Protein AF-0000000077170047 (afdb_homodimer)

pLDDT: mean 97.76, std 2.23, range [75.75, 98.94]

Solvent-accessible surface area (backbone atoms only — not comparable to full-atom values): 14964 Å² total; per-residue (Å²): 102,36,36,25,46,32,50,68,27,51,47,28,33,71,36,75,87,39,93,55,10,67,61,31,28,54,54,53,47,32,17,63,72,60,71,30,46,30,29,26,32,43,64,38,57,56,49,39,47,21,48,48,35,57,45,96,50,90,75,56,46,46,29,57,56,38,42,51,56,52,54,57,51,48,74,40,27,46,60,44,59,62,50,49,67,54,53,52,50,41,46,49,51,33,23,75,70,61,50,54,28,74,55,56,61,50,43,51,46,49,49,42,31,60,75,66,63,36,62,29,39,34,26,74,58,56,68,72,43,41,76,72,36,65,87,48,34,73,24,53,41,60,83,72,134,101,36,37,27,48,32,48,68,28,52,48,29,33,70,36,75,86,38,92,53,10,69,61,31,30,55,54,54,48,32,17,62,71,60,72,30,46,30,30,26,32,42,65,37,56,55,48,40,46,23,49,48,35,56,46,96,49,90,75,57,46,47,29,56,55,39,42,51,56,52,53,58,50,49,74,39,27,46,61,42,60,63,50,50,67,53,52,52,50,41,46,50,51,33,23,74,70,60,50,50,29,76,56,56,60,50,44,52,46,50,48,42,32,61,75,67,62,36,61,28,36,34,26,75,59,56,69,73,44,42,77,73,38,65,86,48,32,72,25,54,40,61,82,74,131

Structure (mmCIF, N/CA/C/O backbone):
data_AF-0000000077170047-model_v1
#
loop_
_entity.id
_entity.type
_entity.pdbx_description
1 polymer 'Gll1708 protein'
#
loop_
_atom_site.group_PDB
_atom_site.id
_atom_site.type_symbol
_atom_site.label_atom_id
_atom_site.label_alt_id
_atom_site.label_comp_id
_atom_site.label_asym_id
_atom_site.label_entity_id
_atom_site.label_seq_id
_atom_site.pdbx_PDB_ins_code
_atom_site.Cartn_x
_atom_site.Cartn_y
_atom_site.Cartn_z
_atom_site.occupancy
_atom_site.B_iso_or_equiv
_atom_site.auth_seq_id
_atom_site.auth_comp_id
_atom_site.auth_asym_id
_atom_site.auth_atom_id
_atom_site.pdbx_PDB_model_num
ATOM 1 N N . MET A 1 1 ? -3.904 15.898 21.25 1 97.12 1 MET A N 1
ATOM 2 C CA . MET A 1 1 ? -4.582 15.742 19.969 1 97.12 1 MET A CA 1
ATOM 3 C C . MET A 1 1 ? -3.785 14.844 19.031 1 97.12 1 MET A C 1
ATOM 5 O O . MET A 1 1 ? -2.566 14.984 18.922 1 97.12 1 MET A O 1
ATOM 9 N N . LYS A 1 2 ? -4.434 13.789 18.438 1 98.69 2 LYS A N 1
ATOM 10 C CA . LYS A 1 2 ? -3.789 12.898 17.484 1 98.69 2 LYS A CA 1
ATOM 11 C C . LYS A 1 2 ? -4.066 13.352 16.047 1 98.69 2 LYS A C 1
ATOM 13 O O . LYS A 1 2 ? -5.223 13.484 15.648 1 98.69 2 LYS A O 1
ATOM 18 N N . VAL A 1 3 ? -2.99 13.555 15.258 1 98.88 3 VAL A N 1
ATOM 19 C CA . VAL A 1 3 ? -3.119 14.023 13.883 1 98.88 3 VAL A CA 1
ATOM 20 C C . VAL A 1 3 ? -2.496 13.008 12.93 1 98.88 3 VAL A C 1
ATOM 22 O O . VAL A 1 3 ? -1.304 12.711 13.023 1 98.88 3 VAL A O 1
ATOM 25 N N . LEU A 1 4 ? -3.289 12.469 12.086 1 98.94 4 LEU A N 1
ATOM 26 C CA . LEU A 1 4 ? -2.777 11.602 11.031 1 98.94 4 LEU A CA 1
ATOM 27 C C . LEU A 1 4 ? -2.455 12.414 9.773 1 98.94 4 LEU A C 1
ATOM 29 O O . LEU A 1 4 ? -3.342 13.039 9.188 1 98.94 4 LEU A O 1
ATOM 33 N N . PHE A 1 5 ? -1.206 12.391 9.375 1 98.94 5 PHE A N 1
ATOM 34 C CA . PHE A 1 5 ? -0.74 13.148 8.219 1 98.94 5 PHE A CA 1
ATOM 35 C C . PHE A 1 5 ? -0.879 12.32 6.945 1 98.94 5 PHE A C 1
ATOM 37 O O . PHE A 1 5 ? -0.32 11.227 6.844 1 98.94 5 PHE A O 1
ATOM 44 N N . ASP A 1 6 ? -1.605 12.844 6.004 1 98.75 6 ASP A N 1
ATOM 45 C CA . ASP A 1 6 ? -1.667 12.273 4.66 1 98.75 6 ASP A CA 1
ATOM 46 C C . ASP A 1 6 ? -0.415 12.617 3.859 1 98.75 6 ASP A C 1
ATOM 48 O O . ASP A 1 6 ? 0.321 13.539 4.215 1 98.75 6 ASP A O 1
ATOM 52 N N . THR A 1 7 ? -0.172 11.867 2.812 1 98.56 7 THR A N 1
ATOM 53 C CA . THR A 1 7 ? 0.992 12.086 1.961 1 98.56 7 THR A CA 1
ATOM 54 C C . THR A 1 7 ? 0.981 13.5 1.385 1 98.56 7 THR A C 1
ATOM 56 O O . THR A 1 7 ? 2.033 14.125 1.242 1 98.56 7 THR A O 1
ATOM 59 N N . SER A 1 8 ? -0.224 14.016 1.102 1 98.56 8 SER A N 1
ATOM 60 C CA . SER A 1 8 ? -0.368 15.328 0.482 1 98.56 8 SER A CA 1
ATOM 61 C C . SER A 1 8 ? 0.076 16.438 1.429 1 98.56 8 SER A C 1
ATOM 63 O O . SER A 1 8 ? 0.299 17.578 1.002 1 98.56 8 SER A O 1
ATOM 65 N N . VAL A 1 9 ? 0.238 16.141 2.678 1 98.75 9 VAL A N 1
ATOM 66 C CA . VAL A 1 9 ? 0.72 17.125 3.652 1 98.75 9 VAL A CA 1
ATOM 67 C C . VAL A 1 9 ? 2.193 16.859 3.961 1 98.75 9 VAL A C 1
ATOM 69 O O . VAL A 1 9 ? 2.992 17.797 4.043 1 98.75 9 VAL A O 1
ATOM 72 N N . LEU A 1 10 ? 2.58 15.594 4.113 1 98.62 10 LEU A N 1
ATOM 73 C CA . LEU A 1 10 ? 3.93 15.234 4.535 1 98.62 10 LEU A CA 1
ATOM 74 C C . LEU A 1 10 ? 4.953 15.617 3.473 1 98.62 10 LEU A C 1
ATOM 76 O O . LEU A 1 10 ? 6.004 16.188 3.791 1 98.62 10 LEU A O 1
ATOM 80 N N . VAL A 1 11 ? 4.652 15.344 2.205 1 98.56 11 VAL A N 1
ATOM 81 C CA . VAL A 1 11 ? 5.605 15.586 1.126 1 98.56 11 VAL A CA 1
ATOM 82 C C . VAL A 1 11 ? 5.859 17.094 0.989 1 98.56 11 VAL A C 1
ATOM 84 O O . VAL A 1 11 ? 7.008 17.531 1.029 1 98.56 11 VAL A O 1
ATOM 87 N N . PRO A 1 12 ? 4.812 17.953 0.942 1 98.31 12 PRO A N 1
ATOM 88 C CA . PRO A 1 12 ? 5.062 19.391 0.91 1 98.31 12 PRO A CA 1
ATOM 89 C C . PRO A 1 12 ? 5.797 19.891 2.152 1 98.31 12 PRO A C 1
ATOM 91 O O . PRO A 1 12 ? 6.578 20.844 2.072 1 98.31 12 PRO A O 1
ATOM 94 N N . ALA A 1 13 ? 5.547 19.266 3.305 1 98.38 13 ALA A N 1
ATOM 95 C CA . ALA A 1 13 ? 6.254 19.672 4.52 1 98.38 13 ALA A CA 1
ATOM 96 C C . ALA A 1 13 ? 7.754 19.422 4.383 1 98.38 13 ALA A C 1
ATOM 98 O O . ALA A 1 13 ? 8.562 20.234 4.855 1 98.38 13 ALA A O 1
ATOM 99 N N . ILE A 1 14 ? 8.133 18.344 3.67 1 97.25 14 ILE A N 1
ATOM 100 C CA . ILE A 1 14 ? 9.523 17.922 3.518 1 97.25 14 ILE A CA 1
ATOM 101 C C . ILE A 1 14 ? 10.203 18.75 2.432 1 97.25 14 ILE A C 1
ATOM 103 O O . ILE A 1 14 ? 11.383 19.094 2.549 1 97.25 14 ILE A O 1
ATOM 107 N N . VAL A 1 15 ? 9.469 19.094 1.387 1 97.38 15 VAL A N 1
ATOM 108 C CA . VAL A 1 15 ? 10.008 19.766 0.204 1 97.38 15 VAL A CA 1
ATOM 109 C C . VAL A 1 15 ? 9.891 21.281 0.358 1 97.38 15 VAL A C 1
ATOM 111 O O . VAL A 1 15 ? 8.82 21.844 0.123 1 97.38 15 VAL A O 1
ATOM 114 N N . HIS A 1 16 ? 10.938 21.953 0.618 1 95.62 16 HIS A N 1
ATOM 115 C CA . HIS A 1 16 ? 10.969 23.359 0.951 1 95.62 16 HIS A CA 1
ATOM 116 C C . HIS A 1 16 ? 10.414 24.203 -0.192 1 95.62 16 HIS A C 1
ATOM 118 O O . HIS A 1 16 ? 9.781 25.234 0.043 1 95.62 16 HIS A O 1
ATOM 124 N N . SER A 1 17 ? 10.664 23.844 -1.449 1 95.56 17 SER A N 1
ATOM 125 C CA . SER A 1 17 ? 10.289 24.641 -2.611 1 95.56 17 SER A CA 1
ATOM 126 C C . SER A 1 17 ? 8.812 24.469 -2.945 1 95.56 17 SER A C 1
ATOM 128 O O . SER A 1 17 ? 8.289 25.141 -3.838 1 95.56 17 SER A O 1
ATOM 130 N N . HIS A 1 18 ? 8.172 23.562 -2.252 1 95.56 18 HIS A N 1
ATOM 131 C CA . HIS A 1 18 ? 6.758 23.328 -2.525 1 95.56 18 HIS A CA 1
ATOM 132 C C . HIS A 1 18 ? 5.918 24.531 -2.121 1 95.56 18 HIS A C 1
ATOM 134 O O . HIS A 1 18 ? 6.164 25.141 -1.078 1 95.56 18 HIS A O 1
ATOM 140 N N . GLU A 1 19 ? 4.887 24.844 -2.893 1 96.12 19 GLU A N 1
ATOM 141 C CA . GLU A 1 19 ? 4.055 26.031 -2.668 1 96.12 19 GLU A CA 1
ATOM 142 C C . GLU A 1 19 ? 3.373 25.969 -1.305 1 96.12 19 GLU A C 1
ATOM 144 O O . GLU A 1 19 ? 3.137 27 -0.679 1 96.12 19 GLU A O 1
ATOM 149 N N . ASN A 1 20 ? 3.061 24.781 -0.795 1 97.19 20 ASN A N 1
ATOM 150 C CA . ASN A 1 20 ? 2.373 24.609 0.481 1 97.19 20 ASN A CA 1
ATOM 151 C C . ASN A 1 20 ? 3.346 24.25 1.598 1 97.19 20 ASN A C 1
ATOM 153 O O . ASN A 1 20 ? 2.936 23.75 2.646 1 97.19 20 ASN A O 1
ATOM 157 N N . HIS A 1 21 ? 4.605 24.438 1.393 1 98 21 HIS A N 1
ATOM 158 C CA . HIS A 1 21 ? 5.613 24.016 2.357 1 98 21 HIS A CA 1
ATOM 159 C C . HIS A 1 21 ? 5.363 24.641 3.729 1 98 21 HIS A C 1
ATOM 161 O O . HIS A 1 21 ? 5.293 23.938 4.734 1 98 21 HIS A O 1
ATOM 167 N N . GLU A 1 22 ? 5.137 25.891 3.799 1 97.69 22 GLU A N 1
ATOM 168 C CA . GLU A 1 22 ? 5.082 26.609 5.066 1 97.69 22 GLU A CA 1
ATOM 169 C C . GLU A 1 22 ? 3.947 26.094 5.949 1 97.69 22 GLU A C 1
ATOM 171 O O . GLU A 1 22 ? 4.16 25.797 7.125 1 97.69 22 GLU A O 1
ATOM 176 N N . ILE A 1 23 ? 2.814 25.938 5.387 1 98.06 23 ILE A N 1
ATOM 177 C CA . ILE A 1 23 ? 1.661 25.547 6.191 1 98.06 23 ILE A CA 1
ATOM 178 C C . ILE A 1 23 ? 1.772 24.078 6.574 1 98.06 23 ILE A C 1
ATOM 180 O O . ILE A 1 23 ? 1.421 23.688 7.691 1 98.06 23 ILE A O 1
ATOM 184 N N . CYS A 1 24 ? 2.188 23.234 5.676 1 98.56 24 CYS A N 1
ATOM 185 C CA . CYS A 1 24 ? 2.357 21.812 5.973 1 98.56 24 CYS A CA 1
ATOM 186 C C . CYS A 1 24 ? 3.469 21.609 6.992 1 98.56 24 CYS A C 1
ATOM 188 O O . CYS A 1 24 ? 3.311 20.828 7.938 1 98.56 24 CYS A O 1
ATOM 190 N N . TRP A 1 25 ? 4.531 22.375 6.812 1 97.69 25 TRP A N 1
ATOM 191 C CA . TRP A 1 25 ? 5.648 22.266 7.742 1 97.69 25 TRP A CA 1
ATOM 192 C C . TRP A 1 25 ? 5.234 22.719 9.141 1 97.69 25 TRP A C 1
ATOM 194 O O . TRP A 1 25 ? 5.668 22.125 10.141 1 97.69 25 TRP A O 1
ATOM 204 N N . SER A 1 26 ? 4.477 23.719 9.258 1 98 26 SER A N 1
ATOM 205 C CA . SER A 1 26 ? 4.027 24.203 10.555 1 98 26 SER A CA 1
ATOM 206 C C . SER A 1 26 ? 3.322 23.094 11.344 1 98 26 SER A C 1
ATOM 208 O O . SER A 1 26 ? 3.463 23.016 12.562 1 98 26 SER A O 1
ATOM 210 N N . TRP A 1 27 ? 2.566 22.234 10.68 1 98.31 27 TRP A N 1
ATOM 211 C CA . TRP A 1 27 ? 1.869 21.125 11.336 1 98.31 27 TRP A CA 1
ATOM 212 C C . TRP A 1 27 ? 2.844 20.031 11.734 1 98.31 27 TRP A C 1
ATOM 214 O O . TRP A 1 27 ? 2.73 19.453 12.82 1 98.31 27 TRP A O 1
ATOM 224 N N . VAL A 1 28 ? 3.797 19.734 10.891 1 98.19 28 VAL A N 1
ATOM 225 C CA . VAL A 1 28 ? 4.805 18.734 11.211 1 98.19 28 VAL A CA 1
ATOM 226 C C . VAL A 1 28 ? 5.652 19.203 12.391 1 98.19 28 VAL A C 1
ATOM 228 O O . VAL A 1 28 ? 6.027 18.406 13.25 1 98.19 28 VAL A O 1
ATOM 231 N N . GLU A 1 29 ? 5.895 20.516 12.43 1 97.69 29 GLU A N 1
ATOM 232 C CA . GLU A 1 29 ? 6.641 21.109 13.531 1 97.69 29 GLU A CA 1
ATOM 233 C C . GLU A 1 29 ? 5.887 20.938 14.852 1 97.69 29 GLU A C 1
ATOM 235 O O . GLU A 1 29 ? 6.5 20.766 15.906 1 97.69 29 GLU A O 1
ATOM 240 N N . ARG A 1 30 ? 4.594 21.016 14.797 1 98.12 30 ARG A N 1
ATOM 241 C CA . ARG A 1 30 ? 3.791 20.781 15.992 1 98.12 30 ARG A CA 1
ATOM 242 C C . ARG A 1 30 ? 3.967 19.359 16.516 1 98.12 30 ARG A C 1
ATOM 244 O O . ARG A 1 30 ? 3.955 19.125 17.719 1 98.12 30 ARG A O 1
ATOM 251 N N . ALA A 1 31 ? 4.086 18.422 15.602 1 98.38 31 ALA A N 1
ATOM 252 C CA . ALA A 1 31 ? 4.363 17.031 16 1 98.38 31 ALA A CA 1
ATOM 253 C C . ALA A 1 31 ? 5.766 16.906 16.594 1 98.38 31 ALA A C 1
ATOM 255 O O . ALA A 1 31 ? 5.957 16.266 17.625 1 98.38 31 ALA A O 1
ATOM 256 N N . ARG A 1 32 ? 6.672 17.562 15.945 1 98.06 32 ARG A N 1
ATOM 257 C CA . ARG A 1 32 ? 8.062 17.531 16.375 1 98.06 32 ARG A CA 1
ATOM 258 C C . ARG A 1 32 ? 8.219 18.094 17.781 1 98.06 32 ARG A C 1
ATOM 260 O O . ARG A 1 32 ? 8.969 17.562 18.594 1 98.06 32 ARG A O 1
ATOM 267 N N . SER A 1 33 ? 7.523 19.141 18.031 1 98.06 33 SER A N 1
ATOM 268 C CA . SER A 1 33 ? 7.648 19.844 19.297 1 98.06 33 SER A CA 1
ATOM 269 C C . SER A 1 33 ? 6.758 19.203 20.375 1 98.06 33 SER A C 1
ATOM 271 O O . SER A 1 33 ? 6.73 19.656 21.516 1 98.06 33 SER A O 1
ATOM 273 N N . GLY A 1 34 ? 5.988 18.219 20.031 1 97.62 34 GLY A N 1
ATOM 274 C CA . GLY A 1 34 ? 5.18 17.484 20.984 1 97.62 34 GLY A CA 1
ATOM 275 C C . GLY A 1 34 ? 3.842 18.141 21.266 1 97.62 34 GLY A C 1
ATOM 276 O O . GLY A 1 34 ? 3.109 17.734 22.156 1 97.62 34 GLY A O 1
ATOM 277 N N . GLN A 1 35 ? 3.484 19.156 20.5 1 98.31 35 GLN A N 1
ATOM 278 C CA . GLN A 1 35 ? 2.203 19.828 20.672 1 98.31 35 GLN A CA 1
ATOM 279 C C . GLN A 1 35 ? 1.047 18.938 20.234 1 98.31 35 GLN A C 1
ATOM 281 O O . GLN A 1 35 ? -0.064 19.047 20.75 1 98.31 35 GLN A O 1
ATOM 286 N N . VAL A 1 36 ? 1.295 18.125 19.234 1 98.44 36 VAL A N 1
ATOM 287 C CA . VAL A 1 36 ? 0.343 17.094 18.797 1 98.44 36 VAL A CA 1
ATOM 288 C C . VAL A 1 36 ? 1.048 15.75 18.688 1 98.44 36 VAL A C 1
ATOM 290 O O . VAL A 1 36 ? 2.279 15.688 18.625 1 98.44 36 VAL A O 1
ATOM 293 N N . GLN A 1 37 ? 0.287 14.719 18.75 1 98.75 37 GLN A N 1
ATOM 294 C CA . GLN A 1 37 ? 0.794 13.391 18.422 1 98.75 37 GLN A CA 1
ATOM 295 C C . GLN A 1 37 ? 0.637 13.109 16.922 1 98.75 37 GLN A C 1
ATOM 297 O O . GLN A 1 37 ? -0.481 12.93 16.438 1 98.75 37 GLN A O 1
ATOM 302 N N . GLY A 1 38 ? 1.72 13.078 16.219 1 98.81 38 GLY A N 1
ATOM 303 C CA . GLY A 1 38 ? 1.696 12.82 14.781 1 98.81 38 GLY A CA 1
ATOM 304 C C . GLY A 1 38 ? 1.658 11.344 14.445 1 98.81 38 GLY A C 1
ATOM 305 O O . GLY A 1 38 ? 2.398 10.547 15.023 1 98.81 38 GLY A O 1
ATOM 306 N N . LEU A 1 39 ? 0.793 10.992 13.531 1 98.88 39 LEU A N 1
ATOM 307 C CA . LEU A 1 39 ? 0.679 9.625 13.016 1 98.88 39 LEU A CA 1
ATOM 308 C C . LEU A 1 39 ? 0.713 9.617 11.492 1 98.88 39 LEU A C 1
ATOM 310 O O . LEU A 1 39 ? 0.392 10.625 10.852 1 98.88 39 LEU A O 1
ATOM 314 N N . MET A 1 40 ? 1.146 8.562 10.945 1 98.75 40 MET A N 1
ATOM 315 C CA . MET A 1 40 ? 0.971 8.305 9.516 1 98.75 40 MET A CA 1
ATOM 316 C C . MET A 1 40 ? 0.698 6.828 9.258 1 98.75 40 MET A C 1
ATOM 318 O O . MET A 1 40 ? 1.107 5.969 10.039 1 98.75 40 MET A O 1
ATOM 322 N N . ALA A 1 41 ? -0.026 6.551 8.219 1 98.44 41 ALA A N 1
ATOM 323 C CA . ALA A 1 41 ? -0.217 5.176 7.766 1 98.44 41 ALA A CA 1
ATOM 324 C C . ALA A 1 41 ? 1.083 4.594 7.219 1 98.44 41 ALA A C 1
ATOM 326 O O . ALA A 1 41 ? 1.915 5.32 6.672 1 98.44 41 ALA A O 1
ATOM 327 N N . VAL A 1 42 ? 1.271 3.311 7.34 1 97.25 42 VAL A N 1
ATOM 328 C CA . VAL A 1 42 ? 2.465 2.676 6.793 1 97.25 42 VAL A CA 1
ATOM 329 C C . VAL A 1 42 ? 2.523 2.895 5.285 1 97.25 42 VAL A C 1
ATOM 331 O O . VAL A 1 42 ? 3.605 3.037 4.711 1 97.25 42 VAL A O 1
ATOM 334 N N . ARG A 1 43 ? 1.389 2.938 4.68 1 96.94 43 ARG A N 1
ATOM 335 C CA . ARG A 1 43 ? 1.355 3.195 3.246 1 96.94 43 ARG A CA 1
ATOM 336 C C . ARG A 1 43 ? 1.889 4.59 2.928 1 96.94 43 ARG A C 1
ATOM 338 O O . ARG A 1 43 ? 2.535 4.793 1.897 1 96.94 43 ARG A O 1
ATOM 345 N N . THR A 1 44 ? 1.587 5.566 3.77 1 98.19 44 THR A N 1
ATOM 346 C CA . THR A 1 44 ? 2.062 6.934 3.602 1 98.19 44 THR A CA 1
ATOM 347 C C . THR A 1 44 ? 3.588 6.98 3.594 1 98.19 44 THR A C 1
ATOM 349 O O . THR A 1 44 ? 4.188 7.75 2.842 1 98.19 44 THR A O 1
ATOM 352 N N . LEU A 1 45 ? 4.191 6.133 4.387 1 97.88 45 LEU A N 1
ATOM 353 C CA . LEU A 1 45 ? 5.648 6.047 4.426 1 97.88 45 LEU A CA 1
ATOM 354 C C . LEU A 1 45 ? 6.203 5.652 3.059 1 97.88 45 LEU A C 1
ATOM 356 O O . LEU A 1 45 ? 7.055 6.352 2.506 1 97.88 45 LEU A O 1
ATOM 360 N N . ALA A 1 46 ? 5.68 4.605 2.467 1 98.25 46 ALA A N 1
ATOM 361 C CA . ALA A 1 46 ? 6.125 4.117 1.165 1 98.25 46 ALA A CA 1
ATOM 362 C C . ALA A 1 46 ? 5.77 5.102 0.057 1 98.25 46 ALA A C 1
ATOM 364 O O . ALA A 1 46 ? 6.574 5.348 -0.845 1 98.25 46 ALA A O 1
ATOM 365 N N . GLU A 1 47 ? 4.609 5.652 0.159 1 98.44 47 GLU A N 1
ATOM 366 C CA . GLU A 1 47 ? 4.164 6.629 -0.832 1 98.44 47 GLU A CA 1
ATOM 367 C C . GLU A 1 47 ? 5.035 7.879 -0.808 1 98.44 47 GLU A C 1
ATOM 369 O O . GLU A 1 47 ? 5.316 8.469 -1.854 1 98.44 47 GLU A O 1
ATOM 374 N N . SER A 1 48 ? 5.406 8.367 0.372 1 98.62 48 SER A N 1
ATOM 375 C CA . SER A 1 48 ? 6.289 9.523 0.48 1 98.62 48 SER A CA 1
ATOM 376 C C . SER A 1 48 ? 7.625 9.266 -0.214 1 98.62 48 SER A C 1
ATOM 378 O O . SER A 1 48 ? 8.133 10.133 -0.935 1 98.62 48 SER A O 1
ATOM 380 N N . TYR A 1 49 ? 8.172 8.039 -0.025 1 98.81 49 TYR A N 1
ATOM 381 C CA . TYR A 1 49 ? 9.406 7.676 -0.71 1 98.81 49 TYR A CA 1
ATOM 382 C C . TYR A 1 49 ? 9.234 7.75 -2.223 1 98.81 49 TYR A C 1
ATOM 384 O O . TYR A 1 49 ? 10.047 8.359 -2.918 1 98.81 49 TYR A O 1
ATOM 392 N N . ALA A 1 50 ? 8.156 7.121 -2.709 1 98.81 50 ALA A N 1
ATOM 393 C CA . ALA A 1 50 ? 7.91 7.066 -4.148 1 98.81 50 ALA A CA 1
ATOM 394 C C . ALA A 1 50 ? 7.742 8.469 -4.727 1 98.81 50 ALA A C 1
ATOM 396 O O . ALA A 1 50 ? 8.336 8.797 -5.758 1 98.81 50 ALA A O 1
ATOM 397 N N . VAL A 1 51 ? 7.023 9.305 -4.07 1 98.5 51 VAL A N 1
ATOM 398 C CA . VAL A 1 51 ? 6.711 10.641 -4.562 1 98.5 51 VAL A CA 1
ATOM 399 C C . VAL A 1 51 ? 7.957 11.523 -4.5 1 98.5 51 VAL A C 1
ATOM 401 O O . VAL A 1 51 ? 8.297 12.195 -5.473 1 98.5 51 VAL A O 1
ATOM 404 N N . LEU A 1 52 ? 8.68 11.508 -3.381 1 98.62 52 LEU A N 1
ATOM 405 C CA . LEU A 1 52 ? 9.852 12.359 -3.203 1 98.62 52 LEU A CA 1
ATOM 406 C C . LEU A 1 52 ? 10.906 12.062 -4.27 1 98.62 52 LEU A C 1
ATOM 408 O O . LEU A 1 52 ? 11.523 12.984 -4.809 1 98.62 52 LEU A O 1
ATOM 412 N N . THR A 1 53 ? 11.086 10.789 -4.629 1 98.69 53 THR A N 1
ATOM 413 C CA . THR A 1 53 ? 12.156 10.398 -5.539 1 98.69 53 THR A CA 1
ATOM 414 C C . THR A 1 53 ? 11.742 10.617 -6.992 1 98.69 53 THR A C 1
ATOM 416 O O . THR A 1 53 ? 12.555 10.453 -7.906 1 98.69 53 THR A O 1
ATOM 419 N N . ARG A 1 54 ? 10.5 11.008 -7.18 1 98.19 54 ARG A N 1
ATOM 420 C CA . ARG A 1 54 ? 10.047 11.203 -8.555 1 98.19 54 ARG A CA 1
ATOM 421 C C . ARG A 1 54 ? 9.711 12.664 -8.812 1 98.19 54 ARG A C 1
ATOM 423 O O . ARG A 1 54 ? 9.43 13.047 -9.953 1 98.19 54 ARG A O 1
ATOM 430 N N . LEU A 1 55 ? 9.68 13.508 -7.77 1 96.69 55 LEU A N 1
ATOM 431 C CA . LEU A 1 55 ? 9.383 14.922 -7.957 1 96.69 55 LEU A CA 1
ATOM 432 C C . LEU A 1 55 ? 10.312 15.539 -8.992 1 96.69 55 LEU A C 1
ATOM 434 O O . LEU A 1 55 ? 11.516 15.258 -9.008 1 96.69 55 LEU A O 1
ATOM 438 N N . PRO A 1 56 ? 9.789 16.344 -9.93 1 95.06 56 PRO A N 1
ATOM 439 C CA . PRO A 1 56 ? 10.602 16.953 -10.984 1 95.06 56 PRO A CA 1
ATOM 440 C C . PRO A 1 56 ? 11.391 18.172 -10.484 1 95.06 56 PRO A C 1
ATOM 442 O O . PRO A 1 56 ? 11.242 19.266 -11.008 1 95.06 56 PRO A O 1
ATOM 445 N N . LEU A 1 57 ? 12.164 17.938 -9.453 1 93.12 57 LEU A N 1
ATOM 446 C CA . LEU A 1 57 ? 13.016 18.969 -8.875 1 93.12 57 LEU A CA 1
ATOM 447 C C . LEU A 1 57 ? 14.414 18.906 -9.484 1 93.12 57 LEU A C 1
ATOM 449 O O . LEU A 1 57 ? 14.812 17.891 -10.039 1 93.12 57 LEU A O 1
ATOM 453 N N . ARG A 1 58 ? 15.109 20.125 -9.352 1 92.38 58 ARG A N 1
ATOM 454 C CA . ARG A 1 58 ? 16.5 20.25 -9.773 1 92.38 58 ARG A CA 1
ATOM 455 C C . ARG A 1 58 ? 17.359 20.875 -8.68 1 92.38 58 ARG A C 1
ATOM 457 O O . ARG A 1 58 ? 17.234 22.062 -8.383 1 92.38 58 ARG A O 1
ATOM 464 N N . PRO A 1 59 ? 18.172 20.156 -8.133 1 94.5 59 PRO A N 1
ATOM 465 C CA . PRO A 1 59 ? 18.438 18.734 -8.398 1 94.5 59 PRO A CA 1
ATOM 466 C C . PRO A 1 59 ? 17.328 17.828 -7.859 1 94.5 59 PRO A C 1
ATOM 468 O O . PRO A 1 59 ? 16.609 18.203 -6.93 1 94.5 59 PRO A O 1
ATOM 471 N N . ARG A 1 60 ? 17.312 16.688 -8.359 1 95.94 60 ARG A N 1
ATOM 472 C CA . ARG A 1 60 ? 16.344 15.688 -7.902 1 95.94 60 ARG A CA 1
ATOM 473 C C . ARG A 1 60 ? 16.672 15.219 -6.484 1 95.94 60 ARG A C 1
ATOM 475 O O . ARG A 1 60 ? 17.828 15.266 -6.059 1 95.94 60 ARG A O 1
ATOM 482 N N . ILE A 1 61 ? 15.648 14.797 -5.836 1 98 61 ILE A N 1
ATOM 483 C CA . ILE A 1 61 ? 15.867 14.141 -4.551 1 98 61 ILE A CA 1
ATOM 484 C C . ILE A 1 61 ? 16.297 12.688 -4.777 1 98 61 ILE A C 1
ATOM 486 O O . ILE A 1 61 ? 15.492 11.867 -5.23 1 98 61 ILE A O 1
ATOM 490 N N . GLN A 1 62 ? 17.484 12.414 -4.457 1 98.31 62 GLN A N 1
ATOM 491 C CA . GLN A 1 62 ? 18.031 11.062 -4.633 1 98.31 62 GLN A CA 1
ATOM 492 C C . GLN A 1 62 ? 17.484 10.117 -3.568 1 98.31 62 GLN A C 1
ATOM 494 O O . GLN A 1 62 ? 17.078 10.555 -2.488 1 98.31 62 GLN A O 1
ATOM 499 N N . PRO A 1 63 ? 17.516 8.875 -3.82 1 98.62 63 PRO A N 1
ATOM 500 C CA . PRO A 1 63 ? 16.953 7.875 -2.904 1 98.62 63 PRO A CA 1
ATOM 501 C C . PRO A 1 63 ? 17.547 7.973 -1.498 1 98.62 63 PRO A C 1
ATOM 503 O O . PRO A 1 63 ? 16.797 7.926 -0.513 1 98.62 63 PRO A O 1
ATOM 506 N N . LEU A 1 64 ? 18.75 8.164 -1.352 1 98.69 64 LEU A N 1
ATOM 507 C CA . LEU A 1 64 ? 19.375 8.242 -0.037 1 98.69 64 LEU A CA 1
ATOM 508 C C . LEU A 1 64 ? 18.891 9.461 0.732 1 98.69 64 LEU A C 1
ATOM 510 O O . LEU A 1 64 ? 18.672 9.391 1.946 1 98.69 64 LEU A O 1
ATOM 514 N N . LEU A 1 65 ? 18.781 10.57 0.026 1 98.56 65 LEU A N 1
ATOM 515 C CA . LEU A 1 65 ? 18.25 11.766 0.677 1 98.56 65 LEU A CA 1
ATOM 516 C C . LEU A 1 65 ? 16.781 11.57 1.064 1 98.56 65 LEU A C 1
ATOM 518 O O . LEU A 1 65 ? 16.359 11.961 2.156 1 98.56 65 LEU A O 1
ATOM 522 N N . ALA A 1 66 ? 15.969 10.969 0.168 1 98.75 66 ALA A N 1
ATOM 523 C CA . ALA A 1 66 ? 14.57 10.68 0.481 1 98.75 66 ALA A CA 1
ATOM 524 C C . ALA A 1 66 ? 14.453 9.844 1.749 1 98.75 66 ALA A C 1
ATOM 526 O O . ALA A 1 66 ? 13.641 10.141 2.627 1 98.75 66 ALA A O 1
ATOM 527 N N . LYS A 1 67 ? 15.258 8.797 1.809 1 98.69 67 LYS A N 1
ATOM 528 C CA . LYS A 1 67 ? 15.289 7.953 3 1 98.69 67 LYS A CA 1
ATOM 529 C C . LYS A 1 67 ? 15.562 8.781 4.254 1 98.69 67 LYS A C 1
ATOM 531 O O . LYS A 1 67 ? 14.859 8.656 5.254 1 98.69 67 LYS A O 1
ATOM 536 N N . ARG A 1 68 ? 16.562 9.609 4.191 1 98.44 68 ARG A N 1
ATOM 537 C CA . ARG A 1 68 ? 16.938 10.422 5.344 1 98.44 68 ARG A CA 1
ATOM 538 C C . ARG A 1 68 ? 15.789 11.336 5.766 1 98.44 68 ARG A C 1
ATOM 540 O O . ARG A 1 68 ? 15.484 11.438 6.957 1 98.44 68 ARG A O 1
ATOM 547 N N . LEU A 1 69 ? 15.203 11.992 4.793 1 97.81 69 LEU A N 1
ATOM 548 C CA . LEU A 1 69 ? 14.125 12.93 5.074 1 97.81 69 LEU A CA 1
ATOM 549 C C . LEU A 1 69 ? 12.93 12.219 5.695 1 97.81 69 LEU A C 1
ATOM 551 O O . LEU A 1 69 ? 12.352 12.711 6.668 1 97.81 69 LEU A O 1
ATOM 555 N N . ILE A 1 70 ? 12.562 11.094 5.195 1 97.5 70 ILE A N 1
ATOM 556 C CA . ILE A 1 70 ? 11.422 10.32 5.68 1 97.5 70 ILE A CA 1
ATOM 557 C C . ILE A 1 70 ? 11.711 9.805 7.09 1 97.5 70 ILE A C 1
ATOM 559 O O . ILE A 1 70 ? 10.836 9.844 7.961 1 97.5 70 ILE A O 1
ATOM 563 N N . LEU A 1 71 ? 12.883 9.289 7.285 1 95 71 LEU A N 1
ATOM 564 C CA . LEU A 1 71 ? 13.25 8.758 8.594 1 95 71 LEU A CA 1
ATOM 565 C C . LEU A 1 71 ? 13.297 9.867 9.641 1 95 71 LEU A C 1
ATOM 567 O O . LEU A 1 71 ? 12.969 9.641 10.805 1 95 71 LEU A O 1
ATOM 571 N N . GLU A 1 72 ? 13.734 11.016 9.266 1 96.56 72 GLU A N 1
ATOM 572 C CA . GLU A 1 72 ? 13.711 12.156 10.172 1 96.56 72 GLU A CA 1
ATOM 573 C C . GLU A 1 72 ? 12.297 12.469 10.641 1 96.56 72 GLU A C 1
ATOM 575 O O . GLU A 1 72 ? 12.047 12.648 11.836 1 96.56 72 GLU A O 1
ATOM 580 N N . VAL A 1 73 ? 11.375 12.523 9.711 1 97.06 73 VAL A N 1
ATOM 581 C CA . VAL A 1 73 ? 9.984 12.797 10.047 1 97.06 73 VAL A CA 1
ATOM 582 C C . VAL A 1 73 ? 9.43 11.68 10.93 1 97.06 73 VAL A C 1
ATOM 584 O O . VAL A 1 73 ? 8.625 11.93 11.828 1 97.06 73 VAL A O 1
ATOM 587 N N . SER A 1 74 ? 9.859 10.461 10.672 1 96.88 74 SER A N 1
ATOM 588 C CA . SER A 1 74 ? 9.383 9.289 11.391 1 96.88 74 SER A CA 1
ATOM 589 C C . SER A 1 74 ? 9.812 9.32 12.852 1 96.88 74 SER A C 1
ATOM 591 O O . SER A 1 74 ? 9.312 8.547 13.672 1 96.88 74 SER A O 1
ATOM 593 N N . GLU A 1 75 ? 10.695 10.211 13.242 1 96.75 75 GLU A N 1
ATOM 594 C CA . GLU A 1 75 ? 11.117 10.367 14.633 1 96.75 75 GLU A CA 1
ATOM 595 C C . GLU A 1 75 ? 10.016 10.984 15.484 1 96.75 75 GLU A C 1
ATOM 597 O O . GLU A 1 75 ? 9.961 10.773 16.703 1 96.75 75 GLU A O 1
ATOM 602 N N . TYR A 1 76 ? 9.125 11.766 14.867 1 97.19 76 TYR A N 1
ATOM 603 C CA . TYR A 1 76 ? 8.094 12.453 15.641 1 97.19 76 TYR A CA 1
ATOM 604 C C . TYR A 1 76 ? 6.711 12.203 15.055 1 97.19 76 TYR A C 1
ATOM 606 O O . TYR A 1 76 ? 5.719 12.75 15.539 1 97.19 76 TYR A O 1
ATOM 614 N N . VAL A 1 77 ? 6.621 11.453 14.008 1 98.44 77 VAL A N 1
ATOM 615 C CA . VAL A 1 77 ? 5.375 10.969 13.422 1 98.44 77 VAL A CA 1
ATOM 616 C C . VAL A 1 77 ? 5.371 9.438 13.422 1 98.44 77 VAL A C 1
ATOM 618 O O . VAL A 1 77 ? 6.145 8.812 12.695 1 98.44 77 VAL A O 1
ATOM 621 N N . THR A 1 78 ? 4.543 8.891 14.211 1 98.25 78 THR A N 1
ATOM 622 C CA . THR A 1 78 ? 4.523 7.445 14.406 1 98.25 78 THR A CA 1
ATOM 623 C C . THR A 1 78 ? 3.783 6.754 13.266 1 98.25 78 THR A C 1
ATOM 625 O O . THR A 1 78 ? 2.699 7.188 12.867 1 98.25 78 THR A O 1
ATOM 628 N N . THR A 1 79 ? 4.328 5.695 12.711 1 98.06 79 THR A N 1
ATOM 629 C CA . THR A 1 79 ? 3.721 4.926 11.633 1 98.06 79 THR A CA 1
ATOM 630 C C . THR A 1 79 ? 2.793 3.852 12.195 1 98.06 79 THR A C 1
ATOM 632 O O . THR A 1 79 ? 3.178 3.098 13.086 1 98.06 79 THR A O 1
ATOM 635 N N . VAL A 1 80 ? 1.646 3.742 11.656 1 97.69 80 VAL A N 1
ATOM 636 C CA . VAL A 1 80 ? 0.621 2.814 12.125 1 97.69 80 VAL A CA 1
ATOM 637 C C . VAL A 1 80 ? 0.361 1.752 11.055 1 97.69 80 VAL A C 1
ATOM 639 O O . VAL A 1 80 ? -0.069 2.07 9.945 1 97.69 80 VAL A O 1
ATOM 642 N N . PRO A 1 81 ? 0.643 0.494 11.375 1 96.38 81 PRO A N 1
ATOM 643 C CA . PRO A 1 81 ? 0.325 -0.568 10.414 1 96.38 81 PRO A CA 1
ATOM 644 C C . PRO A 1 81 ? -1.153 -0.949 10.43 1 96.38 81 PRO A C 1
ATOM 646 O O . PRO A 1 81 ? -1.884 -0.578 11.352 1 96.38 81 PRO A O 1
ATOM 649 N N . LEU A 1 82 ? -1.625 -1.612 9.383 1 97.25 82 LEU A N 1
ATOM 650 C CA . LEU A 1 82 ? -2.965 -2.182 9.289 1 97.25 82 LEU A CA 1
ATOM 651 C C . LEU A 1 82 ? -2.902 -3.703 9.203 1 97.25 82 LEU A C 1
ATOM 653 O O . LEU A 1 82 ? -1.932 -4.262 8.688 1 97.25 82 LEU A O 1
ATOM 657 N N . THR A 1 83 ? -3.939 -4.348 9.672 1 96.31 83 THR A N 1
ATOM 658 C CA . THR A 1 83 ? -4.059 -5.801 9.602 1 96.31 83 THR A CA 1
ATOM 659 C C . THR A 1 83 ? -4.73 -6.223 8.297 1 96.31 83 THR A C 1
ATOM 661 O O . THR A 1 83 ? -5.266 -5.383 7.566 1 96.31 83 THR A O 1
ATOM 664 N N . ALA A 1 84 ? -4.652 -7.527 8.047 1 96.06 84 ALA A N 1
ATOM 665 C CA . ALA A 1 84 ? -5.395 -8.086 6.918 1 96.06 84 ALA A CA 1
ATOM 666 C C . ALA A 1 84 ? -6.891 -7.809 7.059 1 96.06 84 ALA A C 1
ATOM 668 O O . ALA A 1 84 ? -7.578 -7.566 6.062 1 96.06 84 ALA A O 1
ATOM 669 N N . GLY A 1 85 ? -7.379 -7.887 8.328 1 96.88 85 GLY A N 1
ATOM 670 C CA . GLY A 1 85 ? -8.781 -7.574 8.578 1 96.88 85 GLY A CA 1
ATOM 671 C C . GLY A 1 85 ? -9.141 -6.148 8.219 1 96.88 85 GLY A C 1
ATOM 672 O O . GLY A 1 85 ? -10.219 -5.895 7.68 1 96.88 85 GLY A O 1
ATOM 673 N N . ASP A 1 86 ? -8.273 -5.215 8.5 1 97.56 86 ASP A N 1
ATOM 674 C CA . ASP A 1 86 ? -8.5 -3.82 8.133 1 97.56 86 ASP A CA 1
ATOM 675 C C . ASP A 1 86 ? -8.609 -3.664 6.617 1 97.56 86 ASP A C 1
ATOM 677 O O . ASP A 1 86 ? -9.484 -2.947 6.125 1 97.56 86 ASP A O 1
ATOM 681 N N . TYR A 1 87 ? -7.727 -4.312 5.871 1 97.75 87 TYR A N 1
ATOM 682 C CA . TYR A 1 87 ? -7.762 -4.242 4.414 1 97.75 87 TYR A CA 1
ATOM 683 C C . TYR A 1 87 ? -9.062 -4.809 3.869 1 97.75 87 TYR A C 1
ATOM 685 O O . TYR A 1 87 ? -9.672 -4.23 2.967 1 97.75 87 TYR A O 1
ATOM 693 N N . ARG A 1 88 ? -9.5 -5.898 4.43 1 97.31 88 ARG A N 1
ATOM 694 C CA . ARG A 1 88 ? -10.766 -6.488 3.994 1 97.31 88 ARG A CA 1
ATOM 695 C C . ARG A 1 88 ? -11.93 -5.555 4.285 1 97.31 88 ARG A C 1
ATOM 697 O O . ARG A 1 88 ? -12.859 -5.445 3.477 1 97.31 88 ARG A O 1
ATOM 704 N N . SER A 1 89 ? -11.859 -4.93 5.41 1 97.94 89 SER A N 1
ATOM 705 C CA . SER A 1 89 ? -12.906 -3.967 5.758 1 97.94 89 SER A CA 1
ATOM 706 C C . SER A 1 89 ? -12.93 -2.799 4.777 1 97.94 89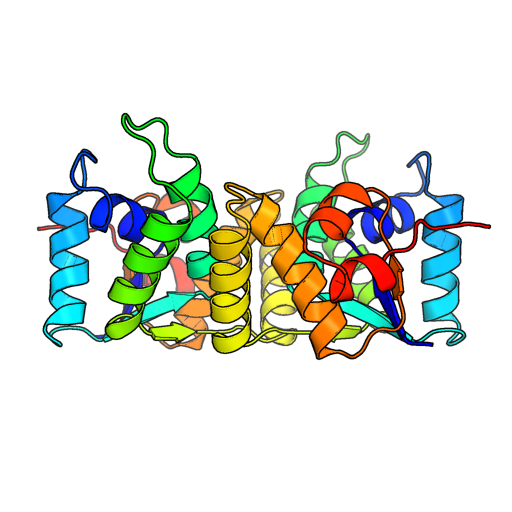 SER A C 1
ATOM 708 O O . SER A 1 89 ? -14 -2.297 4.434 1 97.94 89 SER A O 1
ATOM 710 N N . VAL A 1 90 ? -11.797 -2.383 4.344 1 98.56 90 VAL A N 1
ATOM 711 C CA . VAL A 1 90 ? -11.703 -1.266 3.408 1 98.56 90 VAL A CA 1
ATOM 712 C C . VAL A 1 90 ? -12.234 -1.69 2.041 1 98.56 90 VAL A C 1
ATOM 714 O O . VAL A 1 90 ? -12.961 -0.934 1.388 1 98.56 90 VAL A O 1
ATOM 717 N N . VAL A 1 91 ? -11.898 -2.891 1.604 1 98.62 91 VAL A N 1
ATOM 718 C CA . VAL A 1 91 ? -12.453 -3.418 0.361 1 98.62 91 VAL A CA 1
ATOM 719 C C . VAL A 1 91 ? -13.977 -3.432 0.441 1 98.62 91 VAL A C 1
ATOM 721 O O . VAL A 1 91 ? -14.656 -3.025 -0.504 1 98.62 91 VAL A O 1
ATOM 724 N N . ALA A 1 92 ? -14.484 -3.861 1.565 1 98.44 92 ALA A N 1
ATOM 725 C CA . ALA A 1 92 ? -15.93 -3.912 1.768 1 98.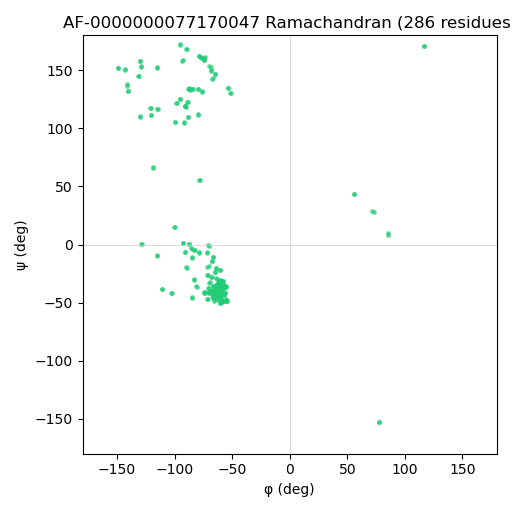44 92 ALA A CA 1
ATOM 726 C C . ALA A 1 92 ? -16.531 -2.516 1.71 1 98.44 92 ALA A C 1
ATOM 728 O O . ALA A 1 92 ? -17.578 -2.311 1.076 1 98.44 92 ALA A O 1
ATOM 729 N N . LEU A 1 93 ? -15.945 -1.576 2.33 1 98.56 93 LEU A N 1
ATOM 730 C CA . LEU A 1 93 ? -16.422 -0.198 2.328 1 98.56 93 LEU A CA 1
ATOM 731 C C . LEU A 1 93 ? -16.469 0.356 0.907 1 98.56 93 LEU A C 1
ATOM 733 O O . LEU A 1 93 ? -17.484 0.926 0.496 1 98.56 93 LEU A O 1
ATOM 737 N N . MET A 1 94 ? -15.367 0.175 0.166 1 98.75 94 MET A N 1
ATOM 738 C CA . MET A 1 94 ? -15.289 0.68 -1.202 1 98.75 94 MET A CA 1
ATOM 739 C C . MET A 1 94 ? -16.375 0.059 -2.076 1 98.75 94 MET A C 1
ATOM 741 O O . MET A 1 94 ? -17.016 0.755 -2.865 1 98.75 94 MET A O 1
ATOM 745 N N . ALA A 1 95 ? -16.547 -1.226 -1.927 1 98.75 95 ALA A N 1
ATOM 746 C CA . ALA A 1 95 ? -17.578 -1.944 -2.686 1 98.75 95 ALA A CA 1
ATOM 747 C C . ALA A 1 95 ? -18.969 -1.411 -2.371 1 98.75 95 ALA A C 1
ATOM 749 O O . ALA A 1 95 ? -19.766 -1.166 -3.279 1 98.75 95 ALA A O 1
ATOM 750 N N . GLU A 1 96 ? -19.234 -1.236 -1.09 1 98.31 96 GLU A N 1
ATOM 751 C CA . GLU A 1 96 ? -20.531 -0.754 -0.646 1 98.31 96 GLU A CA 1
ATOM 752 C C . GLU A 1 96 ? -20.828 0.643 -1.188 1 98.31 96 GLU A C 1
ATOM 754 O O . GLU A 1 96 ? -21.969 0.958 -1.537 1 98.31 96 GLU A O 1
ATOM 759 N N . LEU A 1 97 ? -19.828 1.46 -1.317 1 98.31 97 LEU A N 1
ATOM 760 C CA . LEU A 1 97 ? -19.984 2.832 -1.793 1 98.31 97 LEU A CA 1
ATOM 761 C C . LEU A 1 97 ? -19.969 2.883 -3.316 1 98.31 97 LEU A C 1
ATOM 763 O O . LEU A 1 97 ? -20.203 3.939 -3.908 1 98.31 97 LEU A O 1
ATOM 767 N N . GLY A 1 98 ? -19.594 1.757 -3.93 1 98.38 98 GLY A N 1
ATOM 768 C CA . GLY A 1 98 ? -19.516 1.71 -5.383 1 98.38 98 GLY A CA 1
ATOM 769 C C . GLY A 1 98 ? -18.359 2.494 -5.949 1 98.38 98 GLY A C 1
ATOM 770 O O . GLY A 1 98 ? -18.422 2.992 -7.074 1 98.38 98 GLY A O 1
ATOM 771 N N . LEU A 1 99 ? -17.281 2.619 -5.199 1 98.5 99 LEU A N 1
ATOM 772 C CA . LEU A 1 99 ? -16.141 3.42 -5.617 1 98.5 99 LEU A CA 1
ATOM 773 C C . LEU A 1 99 ? -15.047 2.535 -6.215 1 98.5 99 LEU A C 1
ATOM 775 O O . LEU A 1 99 ? -14.531 1.638 -5.543 1 98.5 99 LEU A O 1
ATOM 779 N N . PRO A 1 100 ? -14.641 2.74 -7.434 1 98.06 100 PRO A N 1
ATOM 780 C CA . PRO A 1 100 ? -13.594 1.949 -8.078 1 98.06 100 PRO A CA 1
ATOM 781 C C . PRO A 1 100 ? -12.219 2.602 -7.969 1 98.06 100 PRO A C 1
ATOM 783 O O . PRO A 1 100 ? -12.094 3.719 -7.461 1 98.06 100 PRO A O 1
ATOM 786 N N . GLY A 1 101 ? -11.195 1.896 -8.367 1 97.06 101 GLY A N 1
ATOM 787 C CA . GLY A 1 101 ? -9.883 2.432 -8.695 1 97.06 101 GLY A CA 1
ATOM 788 C C . GLY A 1 101 ? -9.055 2.768 -7.469 1 97.06 101 GLY A C 1
ATOM 789 O O . GLY A 1 101 ? -9.133 2.082 -6.445 1 97.06 101 GLY A O 1
ATOM 790 N N . GLY A 1 102 ? -8.203 3.705 -7.703 1 96.12 102 GLY A N 1
ATOM 791 C CA . GLY A 1 102 ? -7.156 4.051 -6.754 1 96.12 102 GLY A CA 1
ATOM 792 C C . GLY A 1 102 ? -7.68 4.734 -5.508 1 96.12 102 GLY A C 1
ATOM 793 O O . GLY A 1 102 ? -6.926 4.988 -4.566 1 96.12 102 GLY A O 1
ATOM 794 N N . GLY A 1 103 ? -9.055 4.965 -5.426 1 97.88 103 GLY A N 1
ATOM 795 C CA . GLY A 1 103 ? -9.656 5.5 -4.215 1 97.88 103 GLY A CA 1
ATOM 796 C C . GLY A 1 103 ? -9.445 4.613 -3.002 1 97.88 103 GLY A C 1
ATOM 797 O O . GLY A 1 103 ? -9.492 5.086 -1.865 1 97.88 103 GLY A O 1
ATOM 798 N N . ILE A 1 104 ? -9.188 3.344 -3.215 1 98.69 104 ILE A N 1
ATOM 799 C CA . ILE A 1 104 ? -9.008 2.396 -2.119 1 98.69 104 ILE A CA 1
ATOM 800 C C . ILE A 1 104 ? -7.785 2.785 -1.296 1 98.69 104 ILE A C 1
ATOM 802 O O . ILE A 1 104 ? -7.742 2.557 -0.084 1 98.69 104 ILE A O 1
ATOM 806 N N . TYR A 1 105 ? -6.766 3.416 -1.865 1 98.44 105 TYR A N 1
ATOM 807 C CA . TYR A 1 105 ? -5.562 3.801 -1.135 1 98.44 105 TYR A CA 1
ATOM 808 C C . TYR A 1 105 ? -5.855 4.938 -0.162 1 98.44 105 TYR A C 1
ATOM 810 O O . TYR A 1 105 ? -5.336 4.953 0.957 1 98.44 105 TYR A O 1
ATOM 818 N N . ASP A 1 106 ? -6.688 5.852 -0.536 1 98.62 106 ASP A N 1
ATOM 819 C CA . ASP A 1 106 ? -7.18 6.867 0.389 1 98.62 106 ASP A CA 1
ATOM 820 C C . ASP A 1 106 ? -7.992 6.234 1.517 1 98.62 106 ASP A C 1
ATOM 822 O O . ASP A 1 106 ? -7.879 6.641 2.674 1 98.62 106 ASP A O 1
ATOM 826 N N . ALA A 1 107 ? -8.797 5.254 1.155 1 98.88 107 ALA A N 1
ATOM 827 C CA . ALA A 1 107 ? -9.625 4.574 2.145 1 98.88 107 ALA A CA 1
ATOM 828 C C . ALA A 1 107 ? -8.773 3.854 3.182 1 98.88 107 ALA A C 1
ATOM 830 O O . ALA A 1 107 ? -9.141 3.77 4.355 1 98.88 107 ALA A O 1
ATOM 831 N N . LEU A 1 108 ? -7.629 3.342 2.74 1 98.75 108 LEU A N 1
ATOM 832 C CA . LEU A 1 108 ? -6.719 2.697 3.678 1 98.75 108 LEU A CA 1
ATOM 833 C C . LEU A 1 108 ? -6.137 3.711 4.656 1 98.75 108 LEU A C 1
ATOM 835 O O . LEU A 1 108 ? -5.965 3.412 5.84 1 98.75 108 LEU A O 1
ATOM 839 N N . ILE A 1 109 ? -5.82 4.887 4.176 1 98.88 109 ILE A N 1
ATOM 840 C CA . ILE A 1 109 ? -5.352 5.957 5.047 1 98.88 109 ILE A CA 1
ATOM 841 C C . ILE A 1 109 ? -6.461 6.359 6.02 1 98.88 109 ILE A C 1
ATOM 843 O O . ILE A 1 109 ? -6.215 6.523 7.215 1 98.88 109 ILE A O 1
ATOM 847 N N . ALA A 1 110 ? -7.641 6.445 5.508 1 98.88 110 ALA A N 1
ATOM 848 C CA . ALA A 1 110 ? -8.789 6.781 6.348 1 98.88 110 ALA A CA 1
ATOM 849 C C . ALA A 1 110 ? -9.016 5.723 7.422 1 98.88 110 ALA A C 1
ATOM 851 O O . ALA A 1 110 ? -9.297 6.051 8.578 1 98.88 110 ALA A O 1
ATOM 852 N N . GLN A 1 111 ? -8.898 4.461 7.027 1 98.69 111 GLN A N 1
ATOM 853 C CA . GLN A 1 111 ? -9.023 3.373 7.988 1 98.69 111 GLN A CA 1
ATOM 854 C C . GLN A 1 111 ? -7.984 3.492 9.094 1 98.69 111 GLN A C 1
ATOM 856 O O . GLN A 1 111 ? -8.266 3.188 10.258 1 98.69 111 GLN A O 1
ATOM 861 N N . THR A 1 112 ? -6.789 3.898 8.75 1 98.75 112 THR A N 1
ATOM 862 C CA . THR A 1 112 ? -5.73 4.098 9.727 1 98.75 112 THR A CA 1
ATOM 863 C C . THR A 1 112 ? -6.121 5.172 10.742 1 98.75 112 THR A C 1
ATOM 865 O O . THR A 1 112 ? -5.891 5.02 11.938 1 98.75 112 THR A O 1
ATOM 868 N N . ALA A 1 113 ? -6.715 6.25 10.234 1 98.81 113 ALA A N 1
ATOM 869 C CA . ALA A 1 113 ? -7.172 7.324 11.117 1 98.81 113 ALA A CA 1
ATOM 870 C C . ALA A 1 113 ? -8.219 6.812 12.102 1 98.81 113 ALA A C 1
ATOM 872 O O . ALA A 1 113 ? -8.164 7.125 13.297 1 98.81 113 ALA A O 1
ATOM 873 N N . LEU A 1 114 ? -9.148 6.008 11.617 1 98.44 114 LEU A N 1
ATOM 874 C CA . LEU A 1 114 ? -10.203 5.461 12.469 1 98.44 114 LEU A CA 1
ATOM 875 C C . LEU A 1 114 ? -9.625 4.5 13.5 1 98.44 114 LEU A C 1
ATOM 877 O O . LEU A 1 114 ? -9.914 4.613 14.695 1 98.44 114 LEU A O 1
ATOM 881 N N . GLN A 1 115 ? -8.766 3.635 13.078 1 97.44 115 GLN A N 1
ATOM 882 C CA . GLN A 1 115 ? -8.203 2.6 13.938 1 97.44 115 GLN A CA 1
ATOM 883 C C . GLN A 1 115 ? -7.316 3.207 15.023 1 97.44 115 GLN A C 1
ATOM 885 O O . GLN A 1 115 ? -7.262 2.697 16.141 1 97.44 115 GLN A O 1
ATOM 890 N N . SER A 1 116 ? -6.633 4.227 14.68 1 98.19 116 SER A N 1
ATOM 891 C CA . SER A 1 116 ? -5.719 4.867 15.625 1 98.19 116 SER A CA 1
ATOM 892 C C . SER A 1 116 ? -6.434 5.91 16.469 1 98.19 116 SER A C 1
ATOM 894 O O . SER A 1 116 ? -5.809 6.605 17.266 1 98.19 116 SER A O 1
ATOM 896 N N . GLN A 1 117 ? -7.734 6.066 16.234 1 98.38 117 GLN A N 1
ATOM 897 C CA . GLN A 1 117 ? -8.539 7.039 16.953 1 98.38 117 GLN A CA 1
ATOM 898 C C . GLN A 1 117 ? -7.953 8.445 16.828 1 98.38 117 GLN A C 1
ATOM 900 O O . GLN A 1 117 ? -7.785 9.148 17.828 1 98.38 117 GLN A O 1
ATOM 905 N N . SER A 1 118 ? -7.57 8.719 15.617 1 98.81 118 SER A N 1
ATOM 906 C CA . SER A 1 118 ? -7.078 10.062 15.336 1 98.81 118 SER A CA 1
ATOM 907 C C . SER A 1 118 ? -8.188 11.102 15.508 1 98.81 118 SER A C 1
ATOM 909 O O . SER A 1 118 ? -9.352 10.828 15.219 1 98.81 118 SER A O 1
ATOM 911 N N . ASP A 1 119 ? -7.754 12.266 15.945 1 98.88 119 ASP A N 1
ATOM 912 C CA . ASP A 1 119 ? -8.688 13.375 16.047 1 98.88 119 ASP A CA 1
ATOM 913 C C . ASP A 1 119 ? -8.852 14.078 14.695 1 98.88 119 ASP A C 1
ATOM 915 O O . ASP A 1 119 ? -9.914 14.625 14.398 1 98.88 119 ASP A O 1
ATOM 919 N N . VAL A 1 120 ? -7.785 14.031 13.93 1 98.75 120 VAL A N 1
ATOM 920 C CA . VAL A 1 120 ? -7.73 14.75 12.664 1 98.75 120 VAL A CA 1
ATOM 921 C C . VAL A 1 120 ? -7.016 13.906 11.609 1 98.75 120 VAL A C 1
ATOM 923 O O . VAL A 1 120 ? -6.004 13.266 11.906 1 98.75 120 VAL A O 1
ATOM 926 N N . LEU A 1 121 ? -7.598 13.812 10.461 1 98.94 121 LEU A N 1
ATOM 927 C CA . LEU A 1 121 ? -6.918 13.406 9.234 1 98.94 121 LEU A CA 1
ATOM 928 C C . LEU A 1 121 ? -6.559 14.625 8.383 1 98.94 121 LEU A C 1
ATOM 930 O O . LEU A 1 121 ? -7.434 15.227 7.762 1 98.94 121 LEU A O 1
ATOM 934 N N . LEU A 1 122 ? -5.293 14.984 8.375 1 98.94 122 LEU A N 1
ATOM 935 C CA . LEU A 1 122 ? -4.816 16.203 7.738 1 98.94 122 LEU A CA 1
ATOM 936 C C . LEU A 1 122 ? -4.414 15.953 6.289 1 98.94 122 LEU A C 1
ATOM 938 O O . LEU A 1 122 ? -3.545 15.117 6.02 1 98.94 122 LEU A O 1
ATOM 942 N N . THR A 1 123 ? -5.062 16.609 5.379 1 98.88 123 THR A N 1
ATOM 943 C CA . THR A 1 123 ? -4.852 16.359 3.955 1 98.88 123 THR A CA 1
ATOM 944 C C . THR A 1 123 ? -5.074 17.641 3.146 1 98.88 123 THR A C 1
ATOM 946 O O . THR A 1 123 ? -5.809 18.531 3.572 1 98.88 123 THR A O 1
ATOM 949 N N . LEU A 1 124 ? -4.414 17.781 1.989 1 98.75 124 LEU A N 1
ATOM 950 C CA . LEU A 1 124 ? -4.684 18.875 1.062 1 98.75 124 LEU A CA 1
ATOM 951 C C . LEU A 1 124 ? -5.746 18.469 0.043 1 98.75 124 LEU A C 1
ATOM 953 O O . LEU A 1 124 ? -6.176 19.297 -0.764 1 98.75 124 LEU A O 1
ATOM 957 N N . ASN A 1 125 ? -6.195 17.203 0.004 1 98.44 125 ASN A N 1
ATOM 958 C CA . ASN A 1 125 ? -7.211 16.688 -0.906 1 98.44 125 ASN A CA 1
ATOM 959 C C . ASN A 1 125 ? -8.43 16.156 -0.149 1 98.44 125 ASN A C 1
ATOM 961 O O . ASN A 1 125 ? -8.742 14.977 -0.221 1 98.44 125 ASN A O 1
ATOM 965 N N . PRO A 1 126 ? -9.156 17.047 0.513 1 98.69 126 PRO A N 1
ATOM 966 C CA . PRO A 1 126 ? -10.211 16.625 1.427 1 98.69 126 PRO A CA 1
ATOM 967 C C . PRO A 1 126 ? -11.297 15.789 0.731 1 98.69 126 PRO A C 1
ATOM 969 O O . PRO A 1 126 ? -11.852 14.867 1.328 1 98.69 126 PRO A O 1
ATOM 972 N N . ASN A 1 127 ? -11.578 16.016 -0.54 1 98.5 127 ASN A N 1
ATOM 973 C CA . ASN A 1 127 ? -12.672 15.336 -1.238 1 98.5 127 ASN A CA 1
ATOM 974 C C . ASN A 1 127 ? -12.398 13.844 -1.411 1 98.5 127 ASN A C 1
ATOM 976 O O . ASN A 1 127 ? -13.32 13.039 -1.443 1 98.5 127 ASN A O 1
ATOM 980 N N . ASP A 1 128 ? -11.117 13.477 -1.469 1 98.5 128 ASP A N 1
ATOM 981 C CA . ASP A 1 128 ? -10.742 12.07 -1.593 1 98.5 128 ASP A CA 1
ATOM 982 C C . ASP A 1 128 ? -11.18 11.281 -0.362 1 98.5 128 ASP A C 1
ATOM 984 O O . ASP A 1 128 ? -11.383 10.07 -0.439 1 98.5 128 ASP A O 1
ATOM 988 N N . PHE A 1 129 ? -11.406 11.992 0.72 1 98.81 129 PHE A N 1
ATOM 989 C CA . PHE A 1 129 ? -11.688 11.32 1.983 1 98.81 129 PHE A CA 1
ATOM 990 C C . PHE A 1 129 ? -13.133 11.539 2.406 1 98.81 129 PHE A C 1
ATOM 992 O O . PHE A 1 129 ? -13.773 10.633 2.936 1 98.81 129 PHE A O 1
ATOM 999 N N . THR A 1 130 ? -13.664 12.711 2.184 1 98.69 130 THR A N 1
ATOM 1000 C CA . THR A 1 130 ? -15.016 13.016 2.645 1 98.69 130 THR A CA 1
ATOM 1001 C C . THR A 1 130 ? -16.047 12.141 1.919 1 98.69 130 THR A C 1
ATOM 1003 O O . THR A 1 130 ? -17.094 11.828 2.469 1 98.69 130 THR A O 1
ATOM 1006 N N . ARG A 1 131 ? -15.75 11.656 0.78 1 98.31 131 ARG A N 1
ATOM 1007 C CA . ARG A 1 131 ? -16.641 10.805 0.007 1 98.31 131 ARG A CA 1
ATOM 1008 C C . ARG A 1 131 ? -16.766 9.422 0.64 1 98.31 131 ARG A C 1
ATOM 1010 O O . ARG A 1 131 ? -17.625 8.633 0.252 1 98.31 131 ARG A O 1
ATOM 1017 N N . LEU A 1 132 ? -15.977 9.109 1.689 1 98.62 132 LEU A N 1
ATOM 1018 C CA . LEU A 1 132 ? -15.914 7.766 2.26 1 98.62 132 LEU A CA 1
ATOM 1019 C C . LEU A 1 132 ? -16.906 7.621 3.414 1 98.62 132 LEU A C 1
ATOM 1021 O O . LEU A 1 132 ? -16.922 6.59 4.086 1 98.62 132 LEU A O 1
ATOM 1025 N N . GLY A 1 133 ? -17.672 8.656 3.711 1 97.81 133 GLY A N 1
ATOM 1026 C CA . GLY A 1 133 ? -18.703 8.57 4.73 1 97.81 133 GLY A CA 1
ATOM 1027 C C . GLY A 1 133 ? -18.469 9.492 5.91 1 97.81 133 GLY A C 1
ATOM 1028 O O . GLY A 1 133 ? -17.344 9.969 6.109 1 97.81 133 GLY A O 1
ATOM 1029 N N . GLU A 1 134 ? -19.406 9.617 6.77 1 98.06 134 GLU A N 1
ATOM 1030 C CA . GLU A 1 134 ? -19.422 10.633 7.82 1 98.06 134 GLU A CA 1
ATOM 1031 C C . GLU A 1 134 ? -18.359 10.359 8.875 1 98.06 134 GLU A C 1
ATOM 1033 O O . GLU A 1 134 ? -17.703 11.281 9.344 1 98.06 134 GLU A O 1
ATOM 1038 N N . PRO A 1 135 ? -18.156 9.078 9.281 1 98 135 PRO A N 1
ATOM 1039 C CA . PRO A 1 135 ? -17.125 8.836 10.289 1 98 135 PRO A CA 1
ATOM 1040 C C . PRO A 1 135 ? -15.75 9.328 9.859 1 98 135 PRO A C 1
ATOM 1042 O O . PRO A 1 135 ? -14.961 9.781 10.688 1 98 135 PRO A O 1
ATOM 1045 N N . ILE A 1 136 ? -15.477 9.289 8.523 1 98.62 136 ILE A N 1
ATOM 1046 C CA . ILE A 1 136 ? -14.203 9.758 7.988 1 98.62 136 ILE A CA 1
ATOM 1047 C C . ILE A 1 136 ? -14.258 11.266 7.758 1 98.62 136 ILE A C 1
ATOM 1049 O O . ILE A 1 136 ? -13.352 11.992 8.164 1 98.62 136 ILE A O 1
ATOM 1053 N N . ALA A 1 137 ? -15.336 11.703 7.168 1 98.75 137 ALA A N 1
ATOM 1054 C CA . ALA A 1 137 ? -15.508 13.117 6.82 1 98.75 137 ALA A CA 1
ATOM 1055 C C . ALA A 1 137 ? -15.328 14.008 8.047 1 98.75 137 ALA A C 1
ATOM 1057 O O . ALA A 1 137 ? -14.75 15.094 7.953 1 98.75 137 ALA A O 1
ATOM 1058 N N . SER A 1 138 ? -15.75 13.562 9.18 1 98.75 138 SER A N 1
ATOM 1059 C CA . SER A 1 138 ? -15.719 14.367 10.406 1 98.75 138 SER A CA 1
ATOM 1060 C C . SER A 1 138 ? -14.289 14.539 10.906 1 98.75 138 SER A C 1
ATOM 1062 O O . SER A 1 138 ? -14.016 15.43 11.719 1 98.75 138 SER A O 1
ATOM 1064 N N . LEU A 1 139 ? -13.375 13.695 10.469 1 98.81 139 LEU A N 1
ATOM 1065 C CA . LEU A 1 139 ? -11.984 13.766 10.898 1 98.81 139 LEU A CA 1
ATOM 1066 C C . LEU A 1 139 ? -11.172 14.68 9.984 1 98.81 139 LEU A C 1
ATOM 1068 O O . LEU A 1 139 ? -10.07 15.109 10.336 1 98.81 139 LEU A O 1
ATOM 1072 N N . VAL A 1 140 ? -11.625 14.961 8.766 1 98.88 140 VAL A N 1
ATOM 1073 C CA . VAL A 1 140 ? -10.836 15.539 7.688 1 98.88 140 VAL A CA 1
ATOM 1074 C C . VAL A 1 140 ? -10.633 17.031 7.938 1 98.88 140 VAL A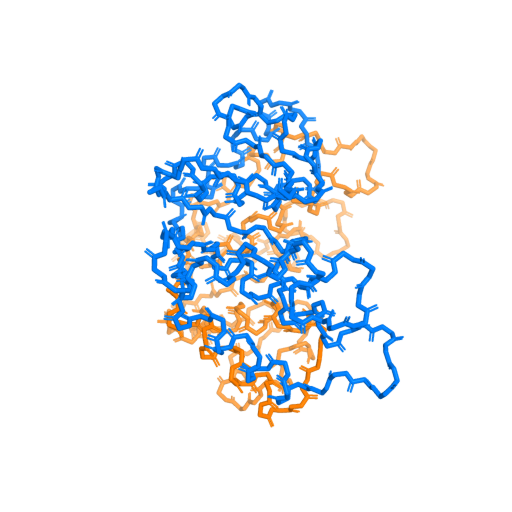 C 1
ATOM 1076 O O . VAL A 1 140 ? -11.586 17.75 8.219 1 98.88 140 VAL A O 1
ATOM 1079 N N . GLN A 1 141 ? -9.453 17.453 7.82 1 98.75 141 GLN A N 1
ATOM 1080 C CA . GLN A 1 141 ? -9.109 18.859 7.949 1 98.75 141 GLN A CA 1
ATOM 1081 C C . GLN A 1 141 ? -8.039 19.266 6.934 1 98.75 141 GLN A C 1
ATOM 1083 O O . GLN A 1 141 ? -7.086 18.516 6.703 1 98.75 141 GLN A O 1
ATOM 1088 N N . VAL A 1 142 ? -8.172 20.328 6.328 1 98.62 142 VAL A N 1
ATOM 1089 C CA . VAL A 1 142 ? -7.121 20.938 5.52 1 98.62 142 VAL A CA 1
ATOM 1090 C C . VAL A 1 142 ? -6.234 21.812 6.395 1 98.62 142 VAL A C 1
ATOM 1092 O O . VAL A 1 142 ? -6.727 22.516 7.277 1 98.62 142 VAL A O 1
ATOM 1095 N N . PRO A 1 143 ? -4.898 21.641 6.215 1 97.62 143 PRO A N 1
ATOM 1096 C CA . PRO A 1 143 ? -4.039 22.484 7.039 1 97.62 143 PRO A CA 1
ATOM 1097 C C . PRO A 1 143 ? -4.414 23.969 6.953 1 97.62 143 PRO A C 1
ATOM 1099 O O . PRO A 1 143 ? -4.617 24.5 5.855 1 97.62 143 PRO A O 1
ATOM 1102 N N . ARG A 1 144 ? -4.555 24.578 8.062 1 90.19 144 ARG A N 1
ATOM 1103 C CA . ARG A 1 144 ? -4.836 26 8.172 1 90.19 144 ARG A CA 1
ATOM 1104 C C . ARG A 1 144 ? -3.896 26.672 9.164 1 90.19 144 ARG A C 1
ATOM 1106 O O . ARG A 1 144 ? -3.373 26.016 10.07 1 90.19 144 ARG A O 1
ATOM 1113 N N . LEU A 1 145 ? -3.518 27.922 8.898 1 75.75 145 LEU A N 1
ATOM 1114 C CA . LEU A 1 145 ? -2.643 28.703 9.773 1 75.75 145 LEU A CA 1
ATOM 1115 C C . LEU A 1 145 ? -3.328 29 11.102 1 75.75 145 LEU A C 1
ATOM 1117 O O . LEU A 1 145 ? -4.555 29.125 11.156 1 75.75 145 LEU A O 1
ATOM 1121 N N . MET B 1 1 ? 4.938 -26.406 0.068 1 97.06 1 MET B N 1
ATOM 1122 C CA . MET B 1 1 ? 5.547 -25.281 -0.624 1 97.06 1 MET B CA 1
ATOM 1123 C C . MET B 1 1 ? 4.723 -24.016 -0.431 1 97.06 1 MET B C 1
ATOM 1125 O O . MET B 1 1 ? 3.496 -24.047 -0.55 1 97.06 1 MET B O 1
ATOM 1129 N N . LYS B 1 2 ? 5.363 -22.891 0.007 1 98.69 2 LYS B N 1
ATOM 1130 C CA . LYS B 1 2 ? 4.688 -21.594 0.164 1 98.69 2 LYS B CA 1
ATOM 1131 C C . LYS B 1 2 ? 4.883 -20.719 -1.07 1 98.69 2 LYS B C 1
ATOM 1133 O O . LYS B 1 2 ? 6.012 -20.453 -1.479 1 98.69 2 LYS B O 1
ATOM 1138 N N . VAL B 1 3 ? 3.76 -20.25 -1.655 1 98.88 3 VAL B N 1
ATOM 1139 C CA . VAL B 1 3 ? 3.807 -19.422 -2.865 1 98.88 3 VAL B CA 1
ATOM 1140 C C . VAL B 1 3 ? 3.162 -18.062 -2.6 1 98.88 3 VAL B C 1
ATOM 1142 O O . VAL B 1 3 ? 1.981 -18 -2.248 1 98.88 3 VAL B O 1
ATOM 1145 N N . LEU B 1 4 ? 3.926 -17.062 -2.717 1 98.94 4 LEU B N 1
ATOM 1146 C CA . LEU B 1 4 ? 3.383 -15.703 -2.645 1 98.94 4 LEU B CA 1
ATOM 1147 C C . LEU B 1 4 ? 2.98 -15.203 -4.031 1 98.94 4 LEU B C 1
ATOM 1149 O O . LEU B 1 4 ? 3.822 -15.094 -4.922 1 98.94 4 LEU B O 1
ATOM 1153 N N . PHE B 1 5 ? 1.717 -14.914 -4.199 1 98.94 5 PHE B N 1
ATOM 1154 C CA . PHE B 1 5 ? 1.178 -14.461 -5.477 1 98.94 5 PHE B CA 1
ATOM 1155 C C . PHE B 1 5 ? 1.276 -12.945 -5.598 1 98.94 5 PHE B C 1
ATOM 1157 O O . PHE B 1 5 ? 0.745 -12.211 -4.762 1 98.94 5 PHE B O 1
ATOM 1164 N N . ASP B 1 6 ? 1.936 -12.508 -6.629 1 98.75 6 ASP B N 1
ATOM 1165 C CA . ASP B 1 6 ? 1.943 -11.094 -6.996 1 98.75 6 ASP B CA 1
ATOM 1166 C C . ASP B 1 6 ? 0.643 -10.695 -7.691 1 98.75 6 ASP B C 1
ATOM 1168 O O . ASP B 1 6 ? -0.094 -11.555 -8.18 1 98.75 6 ASP B O 1
ATOM 1172 N N . THR B 1 7 ? 0.362 -9.414 -7.711 1 98.56 7 THR B N 1
ATOM 1173 C CA . THR B 1 7 ? -0.849 -8.906 -8.344 1 98.56 7 THR B CA 1
ATOM 1174 C C . THR B 1 7 ? -0.9 -9.305 -9.812 1 98.56 7 THR B C 1
ATOM 1176 O O . THR B 1 7 ? -1.974 -9.594 -10.344 1 98.56 7 THR B O 1
ATOM 1179 N N . SER B 1 8 ? 0.269 -9.359 -10.461 1 98.56 8 SER B N 1
ATOM 1180 C CA . SER B 1 8 ? 0.35 -9.664 -11.891 1 98.56 8 SER B CA 1
ATOM 1181 C C . SER B 1 8 ? -0.072 -11.102 -12.172 1 98.56 8 SER B C 1
ATOM 1183 O O . SER B 1 8 ? -0.344 -11.461 -13.32 1 98.56 8 SER B O 1
ATOM 1185 N N . VAL B 1 9 ? -0.159 -11.914 -11.172 1 98.75 9 VAL B N 1
ATOM 1186 C CA . VAL B 1 9 ? -0.616 -13.289 -11.328 1 98.75 9 VAL B CA 1
ATOM 1187 C C . VAL B 1 9 ? -2.064 -13.414 -10.859 1 98.75 9 VAL B C 1
ATOM 1189 O O . VAL B 1 9 ? -2.883 -14.062 -11.516 1 98.75 9 VAL B O 1
ATOM 1192 N N . LEU B 1 10 ? -2.418 -12.781 -9.758 1 98.62 10 LEU B N 1
ATOM 1193 C CA . LEU B 1 10 ? -3.736 -12.93 -9.148 1 98.62 10 LEU B CA 1
ATOM 1194 C C . LEU B 1 10 ? -4.82 -12.344 -10.055 1 98.62 10 LEU B C 1
ATOM 1196 O O . LEU B 1 10 ? -5.867 -12.961 -10.258 1 98.62 10 LEU B O 1
ATOM 1200 N N . VAL B 1 11 ? -4.578 -11.156 -10.617 1 98.56 11 VAL B N 1
ATOM 1201 C CA . VAL B 1 11 ? -5.59 -10.477 -11.414 1 98.56 11 VAL B CA 1
ATOM 1202 C C . VAL B 1 11 ? -5.887 -11.289 -12.672 1 98.56 11 VAL B C 1
ATOM 1204 O O . VAL B 1 11 ? -7.043 -11.625 -12.945 1 98.56 11 VAL B O 1
ATOM 1207 N N . PRO B 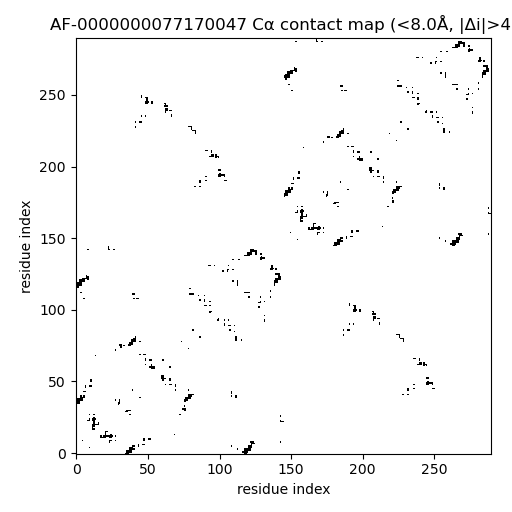1 12 ? -4.859 -11.758 -13.438 1 98.31 12 PRO B N 1
ATOM 1208 C CA . PRO B 1 12 ? -5.145 -12.617 -14.586 1 98.31 12 PRO B CA 1
ATOM 1209 C C . PRO B 1 12 ? -5.828 -13.922 -14.188 1 98.31 12 PRO B C 1
ATOM 1211 O O . PRO B 1 12 ? -6.633 -14.461 -14.953 1 98.31 12 PRO B O 1
ATOM 1214 N N . ALA B 1 13 ? -5.508 -14.453 -13.008 1 98.38 13 ALA B N 1
ATOM 1215 C CA . ALA B 1 13 ? -6.164 -15.672 -12.547 1 98.38 13 ALA B CA 1
ATOM 1216 C C . ALA B 1 13 ? -7.664 -15.453 -12.367 1 98.38 13 ALA B C 1
ATOM 1218 O O . ALA B 1 13 ? -8.469 -16.344 -12.672 1 98.38 13 ALA B O 1
ATOM 1219 N N . ILE B 1 14 ? -8.055 -14.242 -11.922 1 97.25 14 ILE B N 1
ATOM 1220 C CA . ILE B 1 14 ? -9.438 -13.891 -11.609 1 97.25 14 ILE B CA 1
ATOM 1221 C C . ILE B 1 14 ? -10.188 -13.555 -12.898 1 97.25 14 ILE B C 1
ATOM 1223 O O . ILE B 1 14 ? -11.367 -13.883 -13.039 1 97.25 14 ILE B O 1
ATOM 1227 N N . VAL B 1 15 ? -9.523 -12.914 -13.836 1 97.38 15 VAL B N 1
ATOM 1228 C CA . VAL B 1 15 ? -10.133 -12.391 -15.047 1 97.38 15 VAL B CA 1
ATOM 1229 C C . VAL B 1 15 ? -10.047 -13.43 -16.172 1 97.38 15 VAL B C 1
ATOM 1231 O O . VAL B 1 15 ? -9.008 -13.562 -16.812 1 97.38 15 VAL B O 1
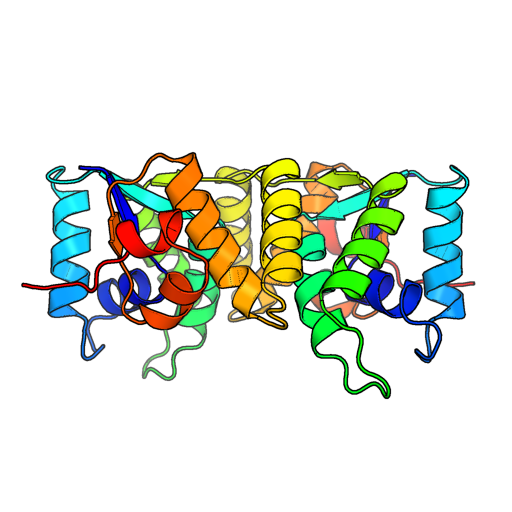ATOM 1234 N N . HIS B 1 16 ? -11.094 -14.07 -16.484 1 95.69 16 HIS B N 1
ATOM 1235 C CA . HIS B 1 16 ? -11.141 -15.203 -17.406 1 95.69 16 HIS B CA 1
ATOM 1236 C C . HIS B 1 16 ? -10.664 -14.789 -18.797 1 95.69 16 HIS B C 1
ATOM 1238 O O . HIS B 1 16 ? -10.047 -15.594 -19.5 1 95.69 16 HIS B O 1
ATOM 1244 N N . SER B 1 17 ? -10.969 -13.586 -19.266 1 95.62 17 SER B N 1
ATOM 1245 C CA . SER B 1 17 ? -10.672 -13.141 -20.625 1 95.62 17 SER B CA 1
ATOM 1246 C C . SER B 1 17 ? -9.203 -12.734 -20.766 1 95.62 17 SER B C 1
ATOM 1248 O O . SER B 1 17 ? -8.742 -12.414 -21.859 1 95.62 17 SER B O 1
ATOM 1250 N N . HIS B 1 18 ? -8.516 -12.703 -19.641 1 95.56 18 HIS B N 1
ATOM 1251 C CA . HIS B 1 18 ? -7.113 -12.32 -19.703 1 95.56 18 HIS B CA 1
ATOM 1252 C C . HIS B 1 18 ? -6.285 -13.352 -20.453 1 95.56 18 HIS B C 1
ATOM 1254 O O . HIS B 1 18 ? -6.496 -14.562 -20.297 1 95.56 18 HIS B O 1
ATOM 1260 N N . GLU B 1 19 ? -5.293 -12.906 -21.219 1 96.12 19 GLU B N 1
ATOM 1261 C CA . GLU B 1 19 ? -4.484 -13.781 -22.062 1 96.12 19 GLU B CA 1
ATOM 1262 C C . GLU B 1 19 ? -3.729 -14.812 -21.219 1 96.12 19 GLU B C 1
ATOM 1264 O O . GLU B 1 19 ? -3.48 -15.93 -21.672 1 96.12 19 GLU B O 1
ATOM 1269 N N . ASN B 1 20 ? -3.359 -14.477 -20 1 97.25 20 ASN B N 1
ATOM 1270 C CA . ASN B 1 20 ? -2.605 -15.367 -19.125 1 97.25 20 ASN B CA 1
ATOM 1271 C C . ASN B 1 20 ? -3.514 -16.062 -18.109 1 97.25 20 ASN B C 1
ATOM 1273 O O . ASN B 1 20 ? -3.039 -16.578 -17.094 1 97.25 20 ASN B O 1
ATOM 1277 N N . HIS B 1 21 ? -4.789 -16.047 -18.312 1 98 21 HIS B N 1
ATOM 1278 C CA . HIS B 1 21 ? -5.734 -16.578 -17.344 1 98 21 HIS B CA 1
ATOM 1279 C C . HIS B 1 21 ? -5.43 -18.031 -17.016 1 98 21 HIS B C 1
ATOM 1281 O O . HIS B 1 21 ? -5.293 -18.406 -15.852 1 98 21 HIS B O 1
ATOM 1287 N N . GLU B 1 22 ? -5.238 -18.859 -17.984 1 97.69 22 GLU B N 1
ATOM 1288 C CA . GLU B 1 22 ? -5.141 -20.297 -17.797 1 97.69 22 GLU B CA 1
ATOM 1289 C C . GLU B 1 22 ? -3.951 -20.656 -16.906 1 97.69 22 GLU B C 1
ATOM 1291 O O . GLU B 1 22 ? -4.098 -21.406 -15.938 1 97.69 22 GLU B O 1
ATOM 1296 N N . ILE B 1 23 ? -2.84 -20.094 -17.172 1 98.06 23 ILE B N 1
ATOM 1297 C CA . ILE B 1 23 ? -1.638 -20.469 -16.438 1 98.06 23 ILE B CA 1
ATOM 1298 C C . ILE B 1 23 ? -1.693 -19.875 -15.031 1 98.06 23 ILE B C 1
ATOM 1300 O O . ILE B 1 23 ? -1.279 -20.516 -14.062 1 98.06 23 ILE B O 1
ATOM 1304 N N . CYS B 1 24 ? -2.123 -18.656 -14.883 1 98.56 24 CYS B N 1
ATOM 1305 C CA . CYS B 1 24 ? -2.242 -18.031 -13.57 1 98.56 24 CYS B CA 1
ATOM 1306 C C . CYS B 1 24 ? -3.297 -18.734 -12.727 1 98.56 24 CYS B C 1
ATOM 1308 O O . CYS B 1 24 ? -3.072 -19 -11.547 1 98.56 24 CYS B O 1
ATOM 1310 N N . TRP B 1 25 ? -4.387 -19.078 -13.398 1 97.69 25 TRP B N 1
ATOM 1311 C CA . TRP B 1 25 ? -5.453 -19.781 -12.688 1 97.69 25 TRP B CA 1
ATOM 1312 C C . TRP B 1 25 ? -4.984 -21.156 -12.211 1 97.69 25 TRP B C 1
ATOM 1314 O O . TRP B 1 25 ? -5.352 -21.594 -11.117 1 97.69 25 TRP B O 1
ATOM 1324 N N . SER B 1 26 ? -4.242 -21.844 -12.969 1 98.06 26 SER B N 1
ATOM 1325 C CA . SER B 1 26 ? -3.742 -23.156 -12.586 1 98.06 26 SER B CA 1
ATOM 1326 C C . SER B 1 26 ? -2.971 -23.094 -11.273 1 98.06 26 SER B C 1
ATOM 1328 O O . SER B 1 26 ? -3.045 -24.016 -10.461 1 98.06 26 SER B O 1
ATOM 1330 N N . TRP B 1 27 ? -2.236 -22.016 -11.023 1 98.31 27 TRP B N 1
ATOM 1331 C CA . TRP B 1 27 ? -1.479 -21.859 -9.789 1 98.31 27 TRP B CA 1
ATOM 1332 C C . TRP B 1 27 ? -2.404 -21.531 -8.625 1 98.31 27 TRP B C 1
ATOM 1334 O O . TRP B 1 27 ? -2.219 -22.031 -7.516 1 98.31 27 TRP B O 1
ATOM 1344 N N . VAL B 1 28 ? -3.387 -20.688 -8.859 1 98.19 28 VAL B N 1
ATOM 1345 C CA . VAL B 1 28 ? -4.352 -20.359 -7.812 1 98.19 28 VAL B CA 1
ATOM 1346 C C . VAL B 1 28 ? -5.148 -21.609 -7.438 1 98.19 28 VAL B C 1
ATOM 1348 O O . VAL B 1 28 ? -5.465 -21.828 -6.266 1 98.19 28 VAL B O 1
ATOM 1351 N N . GLU B 1 29 ? -5.43 -22.438 -8.438 1 97.75 29 GLU B N 1
ATOM 1352 C CA . GLU B 1 29 ? -6.129 -23.688 -8.203 1 97.75 29 GLU B CA 1
ATOM 1353 C C . GLU B 1 29 ? -5.309 -24.625 -7.316 1 97.75 29 GLU B C 1
ATOM 1355 O O . GLU B 1 29 ? -5.863 -25.359 -6.5 1 97.75 29 GLU B O 1
ATOM 1360 N N . ARG B 1 30 ? -4.023 -24.594 -7.465 1 98.12 30 ARG B N 1
ATOM 1361 C CA . ARG B 1 30 ? -3.158 -25.391 -6.602 1 98.12 30 ARG B CA 1
ATOM 1362 C C . ARG B 1 30 ? -3.27 -24.938 -5.148 1 98.12 30 ARG B C 1
ATOM 1364 O O . ARG B 1 30 ? -3.189 -25.766 -4.23 1 98.12 30 ARG B O 1
ATOM 1371 N N . ALA B 1 31 ? -3.4 -23.641 -4.941 1 98.44 31 ALA B N 1
ATOM 1372 C CA . ALA B 1 31 ? -3.625 -23.141 -3.592 1 98.44 31 ALA B CA 1
ATOM 1373 C C . ALA B 1 31 ? -4.992 -23.562 -3.064 1 98.44 31 ALA B C 1
ATOM 1375 O O . ALA B 1 31 ? -5.113 -23.984 -1.913 1 98.44 31 ALA B O 1
ATOM 1376 N N . ARG B 1 32 ? -5.949 -23.469 -3.93 1 98.12 32 ARG B N 1
ATOM 1377 C CA . ARG B 1 32 ? -7.316 -23.828 -3.562 1 98.12 32 ARG B CA 1
ATOM 1378 C C . ARG B 1 32 ? -7.418 -25.297 -3.158 1 98.12 32 ARG B C 1
ATOM 1380 O O . ARG B 1 32 ? -8.109 -25.625 -2.195 1 98.12 32 ARG B O 1
ATOM 1387 N N . SER B 1 33 ? -6.727 -26.094 -3.865 1 98.06 33 SER B N 1
ATOM 1388 C CA . SER B 1 33 ? -6.805 -27.531 -3.637 1 98.06 33 SER B CA 1
ATOM 1389 C C . SER B 1 33 ? -5.844 -27.969 -2.537 1 98.06 33 SER B C 1
ATOM 1391 O O . SER B 1 33 ? -5.77 -29.156 -2.205 1 98.06 33 SER B O 1
ATOM 1393 N N . GLY B 1 34 ? -5.066 -27.094 -2 1 97.62 34 GLY B N 1
ATOM 1394 C CA . GLY B 1 34 ? -4.191 -27.391 -0.88 1 97.62 34 GLY B CA 1
ATOM 1395 C C . GLY B 1 34 ? -2.859 -27.969 -1.306 1 97.62 34 GLY B C 1
ATOM 1396 O O . GLY B 1 34 ? -2.07 -28.406 -0.466 1 97.62 34 GLY B O 1
ATOM 1397 N N . GLN B 1 35 ? -2.576 -27.984 -2.59 1 98.31 35 GLN B N 1
ATOM 1398 C CA . GLN B 1 35 ? -1.305 -28.5 -3.086 1 98.31 35 GLN B CA 1
ATOM 1399 C C . GLN B 1 35 ? -0.15 -27.578 -2.707 1 98.31 35 GLN B C 1
ATOM 1401 O O . GLN B 1 35 ? 0.983 -28.031 -2.537 1 98.31 35 GLN B O 1
ATOM 1406 N N . VAL B 1 36 ? -0.427 -26.281 -2.646 1 98.44 36 VAL B N 1
ATOM 1407 C CA . VAL B 1 36 ? 0.527 -25.297 -2.145 1 98.44 36 VAL B CA 1
ATOM 1408 C C . VAL B 1 36 ? -0.15 -24.406 -1.107 1 98.44 36 VAL B C 1
ATOM 1410 O O . VAL B 1 36 ? -1.38 -24.344 -1.037 1 98.44 36 VAL B O 1
ATOM 1413 N N . GLN B 1 37 ? 0.639 -23.812 -0.284 1 98.75 37 GLN B N 1
ATOM 1414 C CA . GLN B 1 37 ? 0.147 -22.75 0.588 1 98.75 37 GLN B CA 1
ATOM 1415 C C . GLN B 1 37 ? 0.235 -21.391 -0.097 1 98.75 37 GLN B C 1
ATOM 1417 O O . GLN B 1 37 ? 1.331 -20.875 -0.318 1 98.75 37 GLN B O 1
ATOM 1422 N N . GLY B 1 38 ? -0.882 -20.828 -0.439 1 98.81 38 GLY B N 1
ATOM 1423 C CA . GLY B 1 38 ? -0.925 -19.547 -1.106 1 98.81 38 GLY B CA 1
ATOM 1424 C C . GLY B 1 38 ? -0.866 -18.375 -0.144 1 98.81 38 GLY B C 1
ATOM 1425 O O . GLY B 1 38 ? -1.554 -18.375 0.88 1 98.81 38 GLY B O 1
ATOM 1426 N N . LEU B 1 39 ? -0.039 -17.406 -0.462 1 98.88 39 LEU B N 1
ATOM 1427 C CA . LEU B 1 39 ? 0.082 -16.172 0.3 1 98.88 39 LEU B CA 1
ATOM 1428 C C . LEU B 1 39 ? -0.03 -14.953 -0.614 1 98.88 39 LEU B C 1
ATOM 1430 O O . LEU B 1 39 ? 0.233 -15.047 -1.815 1 98.88 39 LEU B O 1
ATOM 1434 N N . MET B 1 40 ? -0.46 -13.883 -0.084 1 98.75 40 MET B N 1
ATOM 1435 C CA . MET B 1 40 ? -0.354 -12.594 -0.756 1 98.75 40 MET B CA 1
ATOM 1436 C C . MET B 1 40 ? -0.057 -11.484 0.244 1 98.75 40 MET B C 1
ATOM 1438 O O . MET B 1 40 ? -0.402 -11.594 1.422 1 98.75 40 MET B O 1
ATOM 1442 N N . ALA B 1 41 ? 0.613 -10.469 -0.196 1 98.44 41 ALA B N 1
ATOM 1443 C CA . ALA B 1 41 ? 0.819 -9.266 0.609 1 98.44 41 ALA B CA 1
ATOM 1444 C C . ALA B 1 41 ? -0.491 -8.508 0.807 1 98.44 41 ALA B C 1
ATOM 1446 O O . ALA B 1 41 ? -1.369 -8.539 -0.058 1 98.44 41 ALA B O 1
ATOM 1447 N N . VAL B 1 42 ? -0.643 -7.82 1.906 1 97.19 42 VAL B N 1
ATOM 1448 C CA . VAL B 1 42 ? -1.846 -7.023 2.135 1 97.19 42 VAL B CA 1
ATOM 1449 C C . VAL B 1 42 ? -1.98 -5.965 1.043 1 97.19 42 VAL B C 1
ATOM 1451 O O . VAL B 1 42 ? -3.094 -5.621 0.638 1 97.19 42 VAL B O 1
ATOM 1454 N N . ARG B 1 43 ? -0.874 -5.496 0.586 1 96.81 43 ARG B N 1
ATOM 1455 C CA . ARG B 1 43 ? -0.913 -4.516 -0.494 1 96.81 43 ARG B CA 1
ATOM 1456 C C . ARG B 1 43 ? -1.496 -5.125 -1.765 1 96.81 43 ARG B C 1
ATOM 1458 O O . ARG B 1 43 ? -2.195 -4.449 -2.521 1 96.81 43 ARG B O 1
ATOM 1465 N N . THR B 1 44 ? -1.185 -6.375 -2.045 1 98.12 44 THR B N 1
ATOM 1466 C CA . THR B 1 44 ? -1.703 -7.086 -3.209 1 98.12 44 THR B CA 1
ATOM 1467 C C . THR B 1 44 ? -3.229 -7.141 -3.172 1 98.12 44 THR B C 1
ATOM 1469 O O . THR B 1 44 ? -3.883 -7.031 -4.211 1 98.12 44 THR B O 1
ATOM 1472 N N . LEU B 1 45 ? -3.771 -7.273 -1.986 1 97.81 45 LEU B N 1
ATOM 1473 C CA . LEU B 1 45 ? -5.223 -7.285 -1.82 1 97.81 45 LEU B CA 1
ATOM 1474 C C . LEU B 1 45 ? -5.836 -5.977 -2.309 1 97.81 45 LEU B C 1
ATOM 1476 O O . LEU B 1 45 ? -6.734 -5.984 -3.152 1 97.81 45 LEU B O 1
ATOM 1480 N N . ALA B 1 46 ? -5.312 -4.859 -1.864 1 98.19 46 ALA B N 1
ATOM 1481 C CA . ALA B 1 46 ? -5.812 -3.539 -2.244 1 98.19 46 ALA B CA 1
ATOM 1482 C C . ALA B 1 46 ? -5.539 -3.252 -3.717 1 98.19 46 ALA B C 1
ATOM 1484 O O . ALA B 1 46 ? -6.395 -2.709 -4.418 1 98.19 46 ALA B O 1
ATOM 1485 N N . GLU B 1 47 ? -4.379 -3.641 -4.152 1 98.38 47 GLU B N 1
ATOM 1486 C CA . GLU B 1 47 ? -4.008 -3.436 -5.547 1 98.38 47 GLU B CA 1
ATOM 1487 C C . GLU B 1 47 ? -4.91 -4.238 -6.484 1 98.38 47 GLU B C 1
ATOM 1489 O O . GLU B 1 47 ? -5.266 -3.768 -7.566 1 98.38 47 GLU B O 1
ATOM 1494 N N . SER B 1 48 ? -5.234 -5.477 -6.137 1 98.56 48 SER B N 1
ATOM 1495 C CA . SER B 1 48 ? -6.141 -6.289 -6.941 1 98.56 48 SER B CA 1
ATOM 1496 C C . SER B 1 48 ? -7.5 -5.613 -7.094 1 98.56 48 SER B C 1
ATOM 1498 O O . SER B 1 48 ? -8.062 -5.582 -8.188 1 98.56 48 SER B O 1
ATOM 1500 N N . TYR B 1 49 ? -8.008 -5.035 -5.973 1 98.81 49 TYR B N 1
ATOM 1501 C CA . TYR B 1 49 ? -9.266 -4.301 -6.039 1 98.81 49 TYR B CA 1
ATOM 1502 C C . TYR B 1 49 ? -9.172 -3.145 -7.027 1 98.81 49 TYR B C 1
ATOM 1504 O O . TYR B 1 49 ? -10.031 -2.986 -7.891 1 98.81 49 TYR B O 1
ATOM 1512 N N . ALA B 1 50 ? -8.109 -2.348 -6.879 1 98.75 50 ALA B N 1
ATOM 1513 C CA . ALA B 1 50 ? -7.934 -1.169 -7.723 1 98.75 50 ALA B CA 1
ATOM 1514 C C . ALA B 1 50 ? -7.832 -1.559 -9.195 1 98.75 50 ALA B C 1
ATOM 1516 O O . ALA B 1 50 ? -8.484 -0.955 -10.047 1 98.75 50 ALA B O 1
ATOM 1517 N N . VAL B 1 51 ? -7.098 -2.562 -9.492 1 98.5 51 VAL B N 1
ATOM 1518 C CA . VAL B 1 51 ? -6.844 -2.98 -10.867 1 98.5 51 VAL B CA 1
ATOM 1519 C C . VAL B 1 51 ? -8.109 -3.594 -11.469 1 98.5 51 VAL B C 1
ATOM 1521 O O . VAL B 1 51 ? -8.516 -3.238 -12.578 1 98.5 51 VAL B O 1
ATOM 1524 N N . LEU B 1 52 ? -8.773 -4.496 -10.742 1 98.62 52 LEU B N 1
ATOM 1525 C CA . LEU B 1 52 ? -9.953 -5.184 -11.25 1 98.62 52 LEU B CA 1
ATOM 1526 C C . LEU B 1 52 ? -11.047 -4.184 -11.609 1 98.62 52 LEU B C 1
ATOM 1528 O O . LEU B 1 52 ? -11.719 -4.332 -12.633 1 98.62 52 LEU B O 1
ATOM 1532 N N . THR B 1 53 ? -11.219 -3.127 -10.812 1 98.69 53 THR B N 1
ATOM 1533 C CA . THR B 1 53 ? -12.328 -2.195 -11 1 98.69 53 THR B CA 1
ATOM 1534 C C . THR B 1 53 ? -11.984 -1.161 -12.07 1 98.69 53 THR B C 1
ATOM 1536 O O . THR B 1 53 ? -12.836 -0.357 -12.453 1 98.69 53 THR B O 1
ATOM 1539 N N . ARG B 1 54 ? -10.766 -1.219 -12.555 1 98.19 54 ARG B N 1
ATOM 1540 C CA . ARG B 1 54 ? -10.383 -0.234 -13.562 1 98.19 54 ARG B CA 1
ATOM 1541 C C . ARG B 1 54 ? -10.102 -0.904 -14.906 1 98.19 54 ARG B C 1
ATOM 1543 O O . ARG B 1 54 ? -9.891 -0.224 -15.906 1 98.19 54 ARG B O 1
ATOM 1550 N N . LEU B 1 55 ? -10.047 -2.236 -14.93 1 96.69 55 LEU B N 1
ATOM 1551 C CA . LEU B 1 55 ? -9.805 -2.943 -16.188 1 96.69 55 LEU B CA 1
ATOM 1552 C C . LEU B 1 55 ? -10.805 -2.514 -17.25 1 96.69 55 LEU B C 1
ATOM 1554 O O . LEU B 1 55 ? -11.992 -2.359 -16.969 1 96.69 55 LEU B O 1
ATOM 1558 N N . PRO B 1 56 ? -10.336 -2.244 -18.484 1 95 56 PRO B N 1
ATOM 1559 C CA . PRO B 1 56 ? -11.227 -1.804 -19.562 1 95 56 PRO B CA 1
ATOM 1560 C C . PRO B 1 56 ? -12.016 -2.953 -20.172 1 95 56 PRO B C 1
ATOM 1562 O O . PRO B 1 56 ? -11.93 -3.186 -21.391 1 95 56 PRO B O 1
ATOM 1565 N N . LEU B 1 57 ? -12.719 -3.664 -19.328 1 93 57 LEU B N 1
ATOM 1566 C CA . LEU B 1 57 ? -13.562 -4.773 -19.766 1 93 57 LEU B CA 1
ATOM 1567 C C . LEU B 1 57 ? -14.984 -4.301 -20.031 1 93 57 LEU B C 1
ATOM 1569 O O . LEU B 1 57 ? -15.398 -3.25 -19.531 1 93 57 LEU B O 1
ATOM 1573 N N . ARG B 1 58 ? -15.695 -5.156 -20.875 1 92.38 58 ARG B N 1
ATOM 1574 C CA . ARG B 1 58 ? -17.109 -4.93 -21.172 1 92.38 58 ARG B CA 1
ATOM 1575 C C . ARG B 1 58 ? -17.922 -6.207 -20.953 1 92.38 58 ARG B C 1
ATOM 1577 O O . ARG B 1 58 ? -17.812 -7.156 -21.734 1 92.38 58 ARG B O 1
ATOM 1584 N N . PRO B 1 59 ? -18.688 -6.234 -20 1 94.44 59 PRO B N 1
ATOM 1585 C CA . PRO B 1 59 ? -18.938 -5.172 -19.016 1 94.44 59 PRO B CA 1
ATOM 1586 C C . PRO B 1 59 ? -17.797 -5.012 -18.016 1 94.44 59 PRO B C 1
ATOM 1588 O O . PRO B 1 59 ? -17.031 -5.953 -17.781 1 94.44 59 PRO B O 1
ATOM 1591 N N . ARG B 1 60 ? -17.766 -3.914 -17.422 1 95.94 60 ARG B N 1
ATOM 1592 C CA . ARG B 1 60 ? -16.766 -3.641 -16.391 1 95.94 60 ARG B CA 1
ATOM 1593 C C . ARG B 1 60 ? -17 -4.484 -15.148 1 95.94 60 ARG B C 1
ATOM 1595 O O . ARG B 1 60 ? -18.125 -4.891 -14.875 1 95.94 60 ARG B O 1
ATOM 1602 N N . ILE B 1 61 ? -15.945 -4.719 -14.477 1 98 61 ILE B N 1
ATOM 1603 C CA . ILE B 1 61 ? -16.078 -5.344 -13.164 1 98 61 ILE B CA 1
ATOM 1604 C C . ILE B 1 61 ? -16.469 -4.293 -12.125 1 98 61 ILE B C 1
ATOM 1606 O O . ILE B 1 61 ? -15.68 -3.414 -11.789 1 98 61 ILE B O 1
ATOM 1610 N N . GLN B 1 62 ? -17.641 -4.41 -11.656 1 98.31 62 GLN B N 1
ATOM 1611 C CA . GLN B 1 62 ? -18.156 -3.465 -10.672 1 98.31 62 GLN B CA 1
ATOM 1612 C C . GLN B 1 62 ? -17.531 -3.719 -9.297 1 98.31 62 GLN B C 1
ATOM 1614 O O . GLN B 1 62 ? -17.094 -4.832 -9.008 1 98.31 62 GLN B O 1
ATOM 1619 N N . PRO B 1 63 ? -17.547 -2.766 -8.461 1 98.62 63 PRO B N 1
ATOM 1620 C CA . PRO B 1 63 ? -16.906 -2.873 -7.141 1 98.62 63 PRO B CA 1
ATOM 1621 C C . PRO B 1 63 ? -17.438 -4.062 -6.336 1 98.62 63 PRO B C 1
ATOM 1623 O O . PRO B 1 63 ? -16.641 -4.797 -5.738 1 98.62 63 PRO B O 1
ATOM 1626 N N . LEU B 1 64 ? -18.641 -4.324 -6.344 1 98.69 64 LEU B N 1
ATOM 1627 C CA . LEU B 1 64 ? -19.203 -5.43 -5.578 1 98.69 64 LEU B CA 1
ATOM 1628 C C . LEU B 1 64 ? -18.703 -6.77 -6.102 1 98.69 64 LEU B C 1
ATOM 1630 O O . LEU B 1 64 ? -18.438 -7.684 -5.32 1 98.69 64 LEU B O 1
ATOM 1634 N N . LEU B 1 65 ? -18.656 -6.887 -7.414 1 98.56 65 LEU B N 1
ATOM 1635 C CA . LEU B 1 65 ? -18.125 -8.117 -7.992 1 98.56 65 LEU B CA 1
ATOM 1636 C C . LEU B 1 65 ? -16.641 -8.266 -7.672 1 98.56 65 LEU B C 1
ATOM 1638 O O . LEU B 1 65 ? -16.172 -9.367 -7.344 1 98.56 65 LEU B O 1
ATOM 1642 N N . ALA B 1 66 ? -15.859 -7.168 -7.793 1 98.75 66 ALA B N 1
ATOM 1643 C CA . ALA B 1 66 ? -14.445 -7.211 -7.445 1 98.75 66 ALA B CA 1
ATOM 1644 C C . ALA B 1 66 ? -14.242 -7.703 -6.016 1 98.75 66 ALA B C 1
ATOM 1646 O O . ALA B 1 66 ? -13.391 -8.562 -5.766 1 98.75 66 ALA B O 1
ATOM 1647 N N . LYS B 1 67 ? -15.016 -7.137 -5.102 1 98.69 67 LYS B N 1
ATOM 1648 C CA . LYS B 1 67 ? -14.961 -7.57 -3.709 1 98.69 67 LYS B CA 1
ATOM 1649 C C . LYS B 1 67 ? -15.195 -9.07 -3.592 1 98.69 67 LYS B C 1
ATOM 1651 O O . LYS B 1 67 ? -14.438 -9.773 -2.922 1 98.69 67 LYS B O 1
ATOM 1656 N N . ARG B 1 68 ? -16.219 -9.547 -4.234 1 98.44 68 ARG B N 1
ATOM 1657 C CA . ARG B 1 68 ? -16.562 -10.969 -4.164 1 98.44 68 ARG B CA 1
ATOM 1658 C C . ARG B 1 68 ? -15.414 -11.828 -4.684 1 98.44 68 ARG B C 1
ATOM 1660 O O . ARG B 1 68 ? -15.047 -12.836 -4.066 1 98.44 68 ARG B O 1
ATOM 1667 N N . LEU B 1 69 ? -14.891 -11.438 -5.824 1 97.81 69 LEU B N 1
ATOM 1668 C CA . LEU B 1 69 ? -13.828 -12.211 -6.457 1 97.81 69 LEU B CA 1
ATOM 1669 C C . LEU B 1 69 ? -12.586 -12.242 -5.574 1 97.81 69 LEU B C 1
ATOM 1671 O O . LEU B 1 69 ? -11.969 -13.297 -5.398 1 97.81 69 LEU B O 1
ATOM 1675 N N . ILE B 1 70 ? -12.211 -11.148 -5 1 97.5 70 ILE B N 1
ATOM 1676 C CA . ILE B 1 70 ? -11.031 -11.039 -4.152 1 97.5 70 ILE B CA 1
ATOM 1677 C C . ILE B 1 70 ? -11.234 -11.852 -2.877 1 97.5 70 ILE B C 1
ATOM 1679 O O . ILE B 1 70 ? -10.312 -12.539 -2.42 1 97.5 70 ILE B O 1
ATOM 1683 N N . LEU B 1 71 ? -12.383 -11.711 -2.291 1 95.06 71 LEU B N 1
ATOM 1684 C CA . LEU B 1 71 ? -12.672 -12.438 -1.056 1 95.06 71 LEU B CA 1
ATOM 1685 C C . LEU B 1 71 ? -12.695 -13.945 -1.299 1 95.06 71 LEU B C 1
ATOM 1687 O O . LEU B 1 71 ? -12.297 -14.719 -0.429 1 95.06 71 LEU B O 1
ATOM 1691 N N . GLU B 1 72 ? -13.18 -14.352 -2.416 1 96.62 72 GLU B N 1
ATOM 1692 C CA . GLU B 1 72 ? -13.141 -15.766 -2.77 1 96.62 72 GLU B CA 1
ATOM 1693 C C . GLU B 1 72 ? -11.711 -16.281 -2.812 1 96.62 72 GLU B C 1
ATOM 1695 O O . GLU B 1 72 ? -11.406 -17.344 -2.236 1 96.62 72 GLU B O 1
ATOM 1700 N N . VAL B 1 73 ? -10.836 -15.57 -3.467 1 97.12 73 VAL B N 1
ATOM 1701 C CA . VAL B 1 73 ? -9.43 -15.969 -3.555 1 97.12 73 VAL B CA 1
ATOM 1702 C C . VAL B 1 73 ? -8.812 -15.977 -2.16 1 97.12 73 VAL B C 1
ATOM 1704 O O . VAL B 1 73 ? -7.969 -16.828 -1.854 1 97.12 73 VAL B O 1
ATOM 1707 N N . SER B 1 74 ? -9.227 -15.031 -1.326 1 96.88 74 SER B N 1
ATOM 1708 C CA . SER B 1 74 ? -8.672 -14.883 0.017 1 96.88 74 SER B CA 1
ATOM 1709 C C . SER B 1 74 ? -9.031 -16.062 0.9 1 96.88 74 SER B C 1
ATOM 1711 O O . SER B 1 74 ? -8.461 -16.234 1.98 1 96.88 74 SER B O 1
ATOM 1713 N N . GLU B 1 75 ? -9.93 -16.938 0.479 1 96.75 75 GLU B N 1
ATOM 1714 C CA . GLU B 1 75 ? -10.281 -18.141 1.222 1 96.75 75 GLU B CA 1
ATOM 1715 C C . GLU B 1 75 ? -9.156 -19.172 1.191 1 96.75 75 GLU B C 1
ATOM 1717 O O . GLU B 1 75 ? -9.031 -20 2.096 1 96.75 75 GLU B O 1
ATOM 1722 N N . TYR B 1 76 ? -8.32 -19.141 0.147 1 97.19 76 TYR B N 1
ATOM 1723 C CA . TYR B 1 76 ? -7.277 -20.141 0.02 1 97.19 76 TYR B CA 1
ATOM 1724 C C . TYR B 1 76 ? -5.918 -19.5 -0.212 1 97.19 76 TYR B C 1
ATOM 1726 O O . TYR B 1 76 ? -4.914 -20.188 -0.394 1 97.19 76 TYR B O 1
ATOM 1734 N N . VAL B 1 77 ? -5.852 -18.203 -0.253 1 98.44 77 VAL B N 1
ATOM 1735 C CA . VAL B 1 77 ? -4.625 -17.422 -0.281 1 98.44 77 VAL B CA 1
ATOM 1736 C C . VAL B 1 77 ? -4.578 -16.484 0.931 1 98.44 77 VAL B C 1
ATOM 1738 O O . VAL B 1 77 ? -5.367 -15.547 1.029 1 98.44 77 VAL B O 1
ATOM 1741 N N . THR B 1 78 ? -3.695 -16.766 1.803 1 98.25 78 THR B N 1
ATOM 1742 C CA . THR B 1 78 ? -3.627 -16.047 3.068 1 98.25 78 THR B CA 1
ATOM 1743 C C . THR B 1 78 ? -2.932 -14.703 2.885 1 98.25 78 THR B C 1
ATOM 1745 O O . THR B 1 78 ? -1.885 -14.625 2.238 1 98.25 78 THR B O 1
ATOM 1748 N N . THR B 1 79 ? -3.473 -13.641 3.426 1 98.06 79 THR B N 1
ATOM 1749 C CA . THR B 1 79 ? -2.9 -12.305 3.348 1 98.06 79 THR B CA 1
ATOM 1750 C C . THR B 1 79 ? -1.918 -12.07 4.492 1 98.06 79 THR B C 1
ATOM 1752 O O . THR B 1 79 ? -2.238 -12.328 5.656 1 98.06 79 THR B O 1
ATOM 1755 N N . VAL B 1 80 ? -0.799 -11.531 4.199 1 97.69 80 VAL B N 1
ATOM 1756 C CA . VAL B 1 80 ? 0.272 -11.312 5.164 1 97.69 80 VAL B CA 1
ATOM 1757 C C . VAL B 1 80 ? 0.503 -9.82 5.352 1 97.69 80 VAL B C 1
ATOM 1759 O O . VAL B 1 80 ? 0.858 -9.117 4.402 1 97.69 80 VAL B O 1
ATOM 1762 N N . PRO B 1 81 ? 0.269 -9.32 6.559 1 96.31 81 PRO B N 1
ATOM 1763 C CA . PRO B 1 81 ? 0.567 -7.906 6.805 1 96.31 81 PRO B CA 1
ATOM 1764 C C . PRO B 1 81 ? 2.055 -7.648 7.039 1 96.31 81 PRO B C 1
ATOM 1766 O O . PRO B 1 81 ? 2.82 -8.594 7.258 1 96.31 81 PRO B O 1
ATOM 1769 N N . LEU B 1 82 ? 2.498 -6.406 6.918 1 97.25 82 LEU B N 1
ATOM 1770 C CA . LEU B 1 82 ? 3.846 -5.957 7.246 1 97.25 82 LEU B CA 1
ATOM 1771 C C . LEU B 1 82 ? 3.818 -4.969 8.406 1 97.25 82 LEU B C 1
ATOM 1773 O O . LEU B 1 82 ? 2.832 -4.25 8.594 1 97.25 82 LEU B O 1
ATOM 1777 N N . THR B 1 83 ? 4.891 -4.91 9.141 1 96.31 83 THR B N 1
ATOM 1778 C CA . THR B 1 83 ? 5.043 -3.967 10.242 1 96.31 83 THR B CA 1
ATOM 1779 C C . THR B 1 83 ? 5.656 -2.658 9.75 1 96.31 83 THR B C 1
ATOM 1781 O O . THR B 1 83 ? 6.133 -2.578 8.617 1 96.31 83 THR B O 1
ATOM 1784 N N . ALA B 1 84 ? 5.602 -1.679 10.641 1 96.06 84 ALA B N 1
ATOM 1785 C CA . ALA B 1 84 ? 6.297 -0.426 10.352 1 96.06 84 ALA B CA 1
ATOM 1786 C C . ALA B 1 84 ? 7.789 -0.663 10.148 1 96.06 84 ALA B C 1
ATOM 1788 O O . ALA B 1 84 ? 8.422 -0.003 9.312 1 96.06 84 ALA B O 1
ATOM 1789 N N . GLY B 1 85 ? 8.344 -1.608 10.945 1 96.88 85 GLY B N 1
ATOM 1790 C CA . GLY B 1 85 ? 9.742 -1.96 10.781 1 96.88 85 GLY B CA 1
ATOM 1791 C C . GLY B 1 85 ? 10.055 -2.535 9.414 1 96.88 85 GLY B C 1
ATOM 1792 O O . GLY B 1 85 ? 11.094 -2.229 8.828 1 96.88 85 GLY B O 1
ATOM 1793 N N . ASP B 1 86 ? 9.18 -3.344 8.883 1 97.56 86 ASP B N 1
ATOM 1794 C CA . ASP B 1 86 ? 9.344 -3.893 7.543 1 97.56 86 ASP B CA 1
ATOM 1795 C C . ASP B 1 86 ? 9.375 -2.783 6.492 1 97.56 86 ASP B C 1
ATOM 1797 O O . ASP B 1 86 ? 10.203 -2.807 5.582 1 97.56 86 ASP B O 1
ATOM 1801 N N . TYR B 1 87 ? 8.484 -1.823 6.598 1 97.75 87 TYR B N 1
ATOM 1802 C CA . TYR B 1 87 ? 8.445 -0.708 5.66 1 97.75 87 TYR B CA 1
ATOM 1803 C C . TYR B 1 87 ? 9.734 0.101 5.715 1 97.75 87 TYR B C 1
ATOM 1805 O O . TYR B 1 87 ? 10.281 0.482 4.68 1 97.75 87 TYR B O 1
ATOM 1813 N N . ARG B 1 88 ? 10.219 0.341 6.898 1 97.38 88 ARG B N 1
ATOM 1814 C CA . ARG B 1 88 ? 11.469 1.077 7.039 1 97.38 88 ARG B CA 1
ATOM 1815 C C . ARG B 1 88 ? 12.633 0.309 6.414 1 97.38 88 ARG B C 1
ATOM 1817 O O . ARG B 1 88 ? 13.508 0.903 5.785 1 97.38 88 ARG B O 1
ATOM 1824 N N . SER B 1 89 ? 12.602 -0.982 6.602 1 97.94 89 SER B N 1
ATOM 1825 C CA . SER B 1 89 ? 13.633 -1.816 5.996 1 97.94 89 SER B CA 1
ATOM 1826 C C . SER B 1 89 ? 13.578 -1.746 4.473 1 97.94 89 SER B C 1
ATOM 1828 O O . SER B 1 89 ? 14.617 -1.751 3.809 1 97.94 89 SER B O 1
ATOM 1830 N N . VAL B 1 90 ? 12.414 -1.673 3.936 1 98.5 90 VAL B N 1
ATOM 1831 C CA . VAL B 1 90 ? 12.242 -1.61 2.486 1 98.5 90 VAL B CA 1
ATOM 1832 C C . VAL B 1 90 ? 12.719 -0.255 1.969 1 98.5 90 VAL B C 1
ATOM 1834 O O . VAL B 1 90 ? 13.383 -0.18 0.935 1 98.5 90 VAL B O 1
ATOM 1837 N N . VAL B 1 91 ? 12.391 0.813 2.674 1 98.62 91 VAL B N 1
ATOM 1838 C CA . VAL B 1 91 ? 12.891 2.133 2.309 1 98.62 91 VAL B CA 1
ATOM 1839 C C . VAL B 1 91 ? 14.422 2.117 2.291 1 98.62 91 VAL B C 1
ATOM 1841 O O . VAL B 1 91 ? 15.039 2.637 1.36 1 98.62 91 VAL B O 1
ATOM 1844 N N . ALA B 1 92 ? 14.992 1.497 3.283 1 98.44 92 ALA B N 1
ATOM 1845 C CA . ALA B 1 92 ? 16.453 1.404 3.373 1 98.44 92 ALA B CA 1
ATOM 1846 C C . ALA B 1 92 ? 17.016 0.615 2.199 1 98.44 92 ALA B C 1
ATOM 1848 O O . ALA B 1 92 ? 18.016 1.02 1.598 1 98.44 92 ALA B O 1
ATOM 1849 N N . LEU B 1 93 ? 16.438 -0.464 1.849 1 98.56 93 LEU B N 1
ATOM 1850 C CA . LEU B 1 93 ? 16.875 -1.287 0.729 1 98.56 93 LEU B CA 1
ATOM 1851 C C . LEU B 1 93 ? 16.844 -0.496 -0.575 1 98.56 93 LEU B C 1
ATOM 1853 O O . LEU B 1 93 ? 17.828 -0.488 -1.327 1 98.56 93 LEU B O 1
ATOM 1857 N N . MET B 1 94 ? 15.703 0.173 -0.816 1 98.75 94 MET B N 1
ATOM 1858 C CA . MET B 1 94 ? 15.539 0.952 -2.041 1 98.75 94 MET B CA 1
ATOM 1859 C C . MET B 1 94 ? 16.594 2.049 -2.133 1 98.75 94 MET B C 1
ATOM 1861 O O . MET B 1 94 ? 17.172 2.27 -3.197 1 98.75 94 MET B O 1
ATOM 1865 N N . ALA B 1 95 ? 16.812 2.713 -1.032 1 98.75 95 ALA B N 1
ATOM 1866 C CA . ALA B 1 95 ? 17.812 3.777 -0.974 1 98.75 95 ALA B CA 1
ATOM 1867 C C . ALA B 1 95 ? 19.219 3.24 -1.274 1 98.75 95 ALA B C 1
ATOM 1869 O O . ALA B 1 95 ? 19.953 3.83 -2.059 1 98.75 95 ALA B O 1
ATOM 1870 N N . GLU B 1 96 ? 19.531 2.123 -0.656 1 98.31 96 GLU B N 1
ATOM 1871 C CA . GLU B 1 96 ? 20.844 1.512 -0.833 1 98.31 96 GLU B CA 1
ATOM 1872 C C . GLU B 1 96 ? 21.062 1.101 -2.285 1 98.31 96 GLU B C 1
ATOM 1874 O O . GLU B 1 96 ? 22.188 1.218 -2.805 1 98.31 96 GLU B O 1
ATOM 1879 N N . LEU B 1 97 ? 20.062 0.682 -2.953 1 98.31 97 LEU B N 1
ATOM 1880 C CA . LEU B 1 97 ? 20.156 0.231 -4.336 1 98.31 97 LEU B CA 1
ATOM 1881 C C . LEU B 1 97 ? 20.062 1.409 -5.301 1 98.31 97 LEU B C 1
ATOM 1883 O O . LEU B 1 97 ? 20.234 1.244 -6.508 1 98.31 97 LEU B O 1
ATOM 1887 N N . GLY B 1 98 ? 19.672 2.564 -4.77 1 98.38 98 GLY B N 1
ATOM 1888 C CA . GLY B 1 98 ? 19.531 3.744 -5.609 1 98.38 98 GLY B CA 1
ATOM 1889 C C . GLY B 1 98 ? 18.312 3.691 -6.512 1 98.38 98 GLY B C 1
ATOM 1890 O O . GLY B 1 98 ? 18.312 4.285 -7.59 1 98.38 98 GLY B O 1
ATOM 1891 N N . LEU B 1 99 ? 17.281 2.992 -6.102 1 98.5 99 LEU B N 1
ATOM 1892 C CA . LEU B 1 99 ? 16.094 2.811 -6.926 1 98.5 99 LEU B CA 1
ATOM 1893 C C . LEU B 1 99 ? 15.008 3.795 -6.531 1 98.5 99 LEU B C 1
ATOM 1895 O O . LEU B 1 99 ? 14.555 3.797 -5.383 1 98.5 99 LEU B O 1
ATOM 1899 N N . PRO B 1 100 ? 14.539 4.621 -7.414 1 98.06 100 PRO B N 1
ATOM 1900 C CA . PRO B 1 100 ? 13.477 5.582 -7.117 1 98.06 100 PRO B CA 1
ATOM 1901 C C . PRO B 1 100 ? 12.086 5.066 -7.504 1 98.06 100 PRO B C 1
ATOM 1903 O O . PRO B 1 100 ? 11.969 3.977 -8.07 1 98.06 100 PRO B O 1
ATOM 1906 N N . GLY B 1 101 ? 11.062 5.793 -7.141 1 97.06 101 GLY B N 1
ATOM 1907 C CA . GLY B 1 101 ? 9.727 5.695 -7.703 1 97.06 101 GLY B CA 1
ATOM 1908 C C . GLY B 1 101 ? 8.945 4.504 -7.18 1 97.06 101 GLY B C 1
ATOM 1909 O O . GLY B 1 101 ? 9.094 4.121 -6.016 1 97.06 101 GLY B O 1
ATOM 1910 N N . GLY B 1 102 ? 8.055 4.09 -8.023 1 96.06 102 GLY B N 1
ATOM 1911 C CA . GLY B 1 102 ? 7.051 3.104 -7.664 1 96.06 102 GLY B CA 1
ATOM 1912 C C . GLY B 1 102 ? 7.617 1.711 -7.48 1 96.06 102 GLY B C 1
ATOM 1913 O O . GLY B 1 102 ? 6.906 0.792 -7.074 1 96.06 102 GLY B O 1
ATOM 1914 N N . GLY B 1 103 ? 8.992 1.541 -7.68 1 97.88 103 GLY B N 1
ATOM 1915 C CA . GLY B 1 103 ? 9.641 0.269 -7.402 1 97.88 103 GLY B CA 1
ATOM 1916 C C . GLY B 1 103 ? 9.516 -0.16 -5.953 1 97.88 103 GLY B C 1
ATOM 1917 O O . GLY B 1 103 ? 9.617 -1.349 -5.641 1 97.88 103 GLY B O 1
ATOM 1918 N N . ILE B 1 104 ? 9.273 0.775 -5.055 1 98.69 104 ILE B N 1
ATOM 1919 C CA . ILE B 1 104 ? 9.172 0.477 -3.631 1 98.69 104 ILE B CA 1
ATOM 1920 C C . ILE B 1 104 ? 7.98 -0.442 -3.377 1 98.69 104 ILE B C 1
ATOM 1922 O O . ILE B 1 104 ? 8.008 -1.264 -2.457 1 98.69 104 ILE B O 1
ATOM 1926 N N . TYR B 1 105 ? 6.922 -0.396 -4.176 1 98.44 105 TYR B N 1
ATOM 1927 C CA . TYR B 1 105 ? 5.75 -1.238 -3.979 1 98.44 105 TYR B CA 1
ATOM 1928 C C . TYR B 1 105 ? 6.059 -2.693 -4.305 1 98.44 105 TYR B C 1
ATOM 1930 O O . TYR B 1 105 ? 5.602 -3.605 -3.613 1 98.44 105 TYR B O 1
ATOM 1938 N N . ASP B 1 106 ? 6.848 -2.928 -5.297 1 98.56 106 ASP B N 1
ATOM 1939 C CA . ASP B 1 106 ? 7.359 -4.266 -5.566 1 98.56 106 ASP B CA 1
ATOM 1940 C C . ASP B 1 106 ? 8.242 -4.758 -4.422 1 98.56 106 ASP B C 1
ATOM 1942 O O . ASP B 1 106 ? 8.18 -5.926 -4.039 1 98.56 106 ASP B O 1
ATOM 1946 N N . ALA B 1 107 ? 9.062 -3.861 -3.904 1 98.88 107 ALA B N 1
ATOM 1947 C CA . ALA B 1 107 ? 9.961 -4.211 -2.807 1 98.88 107 ALA B CA 1
ATOM 1948 C C . ALA B 1 107 ? 9.172 -4.617 -1.562 1 98.88 107 ALA B C 1
ATOM 1950 O O . ALA B 1 107 ? 9.609 -5.488 -0.805 1 98.88 107 ALA B O 1
ATOM 1951 N N . LEU B 1 108 ? 8.023 -3.982 -1.369 1 98.75 108 LEU B N 1
ATOM 1952 C CA . LEU B 1 108 ? 7.176 -4.355 -0.241 1 98.75 108 LEU B CA 1
ATOM 1953 C C . LEU B 1 108 ? 6.621 -5.766 -0.424 1 98.75 108 LEU B C 1
ATOM 1955 O O . LEU B 1 108 ? 6.523 -6.527 0.539 1 98.75 108 LEU B O 1
ATOM 1959 N N . ILE B 1 109 ? 6.25 -6.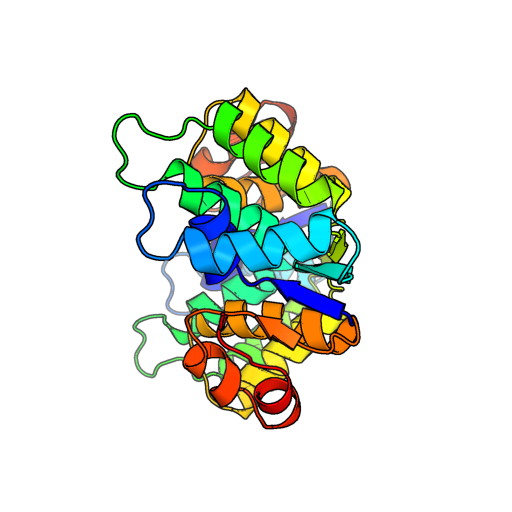105 -1.628 1 98.88 109 ILE B N 1
ATOM 1960 C CA . ILE B 1 109 ? 5.801 -7.461 -1.922 1 98.88 109 ILE B CA 1
ATOM 1961 C C . ILE B 1 109 ? 6.949 -8.445 -1.708 1 98.88 109 ILE B C 1
ATOM 1963 O O . ILE B 1 109 ? 6.762 -9.508 -1.104 1 98.88 109 ILE B O 1
ATOM 1967 N N . ALA B 1 110 ? 8.094 -8.07 -2.152 1 98.88 110 ALA B N 1
ATOM 1968 C CA . ALA B 1 110 ? 9.273 -8.906 -1.968 1 98.88 110 ALA B CA 1
ATOM 1969 C C . ALA B 1 110 ? 9.578 -9.109 -0.486 1 98.88 110 ALA B C 1
ATOM 1971 O O . ALA B 1 110 ? 9.906 -10.219 -0.06 1 98.88 110 ALA B O 1
ATOM 1972 N N . GLN B 1 111 ? 9.477 -8.031 0.276 1 98.69 111 GLN B N 1
ATOM 1973 C CA . GLN B 1 111 ? 9.68 -8.125 1.717 1 98.69 111 GLN B CA 1
ATOM 1974 C C . GLN B 1 111 ? 8.695 -9.102 2.348 1 98.69 111 GLN B C 1
ATOM 1976 O O . GLN B 1 111 ? 9.039 -9.836 3.277 1 98.69 111 GLN B O 1
ATOM 1981 N N . THR B 1 112 ? 7.477 -9.109 1.876 1 98.75 112 THR B N 1
ATOM 1982 C CA . THR B 1 112 ? 6.461 -10.039 2.367 1 98.75 112 THR B CA 1
ATOM 1983 C C . THR B 1 112 ? 6.875 -11.484 2.105 1 98.75 112 THR B C 1
ATOM 1985 O O . THR B 1 112 ? 6.711 -12.352 2.969 1 98.75 112 THR B O 1
ATOM 1988 N N . ALA B 1 113 ? 7.414 -11.727 0.924 1 98.81 113 ALA B N 1
ATOM 1989 C CA . ALA B 1 113 ? 7.887 -13.07 0.588 1 98.81 113 ALA B CA 1
ATOM 1990 C C . ALA B 1 113 ? 8.992 -13.516 1.536 1 98.81 113 ALA B C 1
ATOM 1992 O O . ALA B 1 113 ? 8.992 -14.656 2.016 1 98.81 113 ALA B O 1
ATOM 1993 N N . LEU B 1 114 ? 9.914 -12.617 1.824 1 98.44 114 LEU B N 1
ATOM 1994 C CA . LEU B 1 114 ? 11.023 -12.93 2.721 1 98.44 114 LEU B CA 1
ATOM 1995 C C . LEU B 1 114 ? 10.516 -13.18 4.137 1 98.44 114 LEU B C 1
ATOM 1997 O O . LEU B 1 114 ? 10.875 -14.188 4.758 1 98.44 114 LEU B O 1
ATOM 2001 N N . GLN B 1 115 ? 9.664 -12.328 4.609 1 97.44 115 GLN B N 1
ATOM 2002 C CA . GLN B 1 115 ? 9.172 -12.406 5.98 1 97.44 115 GLN B CA 1
ATOM 2003 C C . GLN B 1 115 ? 8.328 -13.656 6.199 1 97.44 115 GLN B C 1
ATOM 2005 O O . GLN B 1 115 ? 8.344 -14.234 7.289 1 97.44 115 GLN B O 1
ATOM 2010 N N . SER B 1 116 ? 7.605 -14.023 5.219 1 98.19 116 SER B N 1
ATOM 2011 C CA . SER B 1 116 ? 6.723 -15.18 5.332 1 98.19 116 SER B CA 1
ATOM 2012 C C . SER B 1 116 ? 7.457 -16.469 4.984 1 98.19 116 SER B C 1
ATOM 2014 O O . SER B 1 116 ? 6.852 -17.547 4.957 1 98.19 116 SER B O 1
ATOM 2016 N N . GLN B 1 117 ? 8.734 -16.344 4.652 1 98.38 117 GLN B N 1
ATOM 2017 C CA . GLN B 1 117 ? 9.547 -17.5 4.277 1 98.38 117 GLN B CA 1
ATOM 2018 C C . GLN B 1 117 ? 8.922 -18.266 3.119 1 98.38 117 GLN B C 1
ATOM 2020 O O . GLN B 1 117 ? 8.781 -19.484 3.18 1 98.38 117 GLN B O 1
ATOM 2025 N N . SER B 1 118 ? 8.469 -17.484 2.182 1 98.81 118 SER B N 1
ATOM 2026 C CA . SER B 1 118 ? 7.934 -18.094 0.971 1 98.81 118 SER B CA 1
ATOM 2027 C C . SER B 1 118 ? 9.016 -18.828 0.191 1 98.81 118 SER B C 1
ATOM 2029 O O . SER B 1 118 ? 10.172 -18.391 0.175 1 98.81 118 SER B O 1
ATOM 2031 N N . ASP B 1 119 ? 8.578 -19.891 -0.433 1 98.88 119 ASP B N 1
ATOM 2032 C CA . ASP B 1 119 ? 9.5 -20.609 -1.308 1 98.88 119 ASP B CA 1
ATOM 2033 C C . ASP B 1 119 ? 9.57 -19.969 -2.688 1 98.88 119 ASP B C 1
ATOM 2035 O O . ASP B 1 119 ? 10.602 -20.047 -3.361 1 98.88 119 ASP B O 1
ATOM 2039 N N . VAL B 1 120 ? 8.461 -19.359 -3.062 1 98.75 120 VAL B N 1
ATOM 2040 C CA . VAL B 1 120 ? 8.328 -18.797 -4.402 1 98.75 120 VAL B CA 1
ATOM 2041 C C . VAL B 1 120 ? 7.586 -17.469 -4.332 1 98.75 120 VAL B C 1
ATOM 2043 O O . VAL B 1 120 ? 6.602 -17.328 -3.596 1 98.75 120 VAL B O 1
ATOM 2046 N N . LEU B 1 121 ? 8.109 -16.484 -4.98 1 98.94 121 LEU B N 1
ATOM 2047 C CA . LEU B 1 121 ? 7.379 -15.281 -5.371 1 98.94 121 LEU B CA 1
ATOM 2048 C C . LEU B 1 121 ? 6.949 -15.352 -6.832 1 98.94 121 LEU B C 1
ATOM 2050 O O . LEU B 1 121 ? 7.777 -15.211 -7.738 1 98.94 121 LEU B O 1
ATOM 2054 N N . LEU B 1 122 ? 5.684 -15.594 -7.07 1 98.94 122 LEU B N 1
ATOM 2055 C CA . LEU B 1 122 ? 5.141 -15.844 -8.398 1 98.94 122 LEU B CA 1
ATOM 2056 C C . LEU B 1 122 ? 4.672 -14.547 -9.055 1 98.94 122 LEU B C 1
ATOM 2058 O O . LEU B 1 122 ? 3.809 -13.859 -8.516 1 98.94 122 LEU B O 1
ATOM 2062 N N . THR B 1 123 ? 5.25 -14.211 -10.164 1 98.88 123 THR B N 1
ATOM 2063 C CA . THR B 1 123 ? 4.977 -12.938 -10.82 1 98.88 123 THR B CA 1
ATOM 2064 C C . THR B 1 123 ? 5.125 -13.062 -12.336 1 98.88 123 THR B C 1
ATOM 2066 O O . THR B 1 123 ? 5.859 -13.922 -12.82 1 98.88 123 THR B O 1
ATOM 2069 N N . LEU B 1 124 ? 4.41 -12.25 -13.109 1 98.75 124 LEU B N 1
ATOM 2070 C CA . LEU B 1 124 ? 4.602 -12.18 -14.555 1 98.75 124 LEU B CA 1
ATOM 2071 C C . LEU B 1 124 ? 5.625 -11.102 -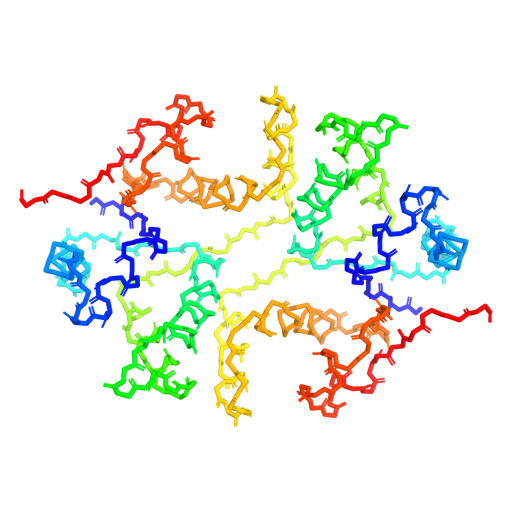14.914 1 98.75 124 LEU B C 1
ATOM 2073 O O . LEU B 1 124 ? 5.996 -10.953 -16.078 1 98.75 124 LEU B O 1
ATOM 2077 N N . ASN B 1 125 ? 6.109 -10.289 -13.961 1 98.5 125 ASN B N 1
ATOM 2078 C CA . ASN B 1 125 ? 7.09 -9.227 -14.148 1 98.5 125 ASN B CA 1
ATOM 2079 C C . ASN B 1 125 ? 8.352 -9.484 -13.336 1 98.5 125 ASN B C 1
ATOM 2081 O O . ASN B 1 125 ? 8.695 -8.695 -12.453 1 98.5 125 ASN B O 1
ATOM 2085 N N . PRO B 1 126 ? 9.094 -10.531 -13.672 1 98.69 126 PRO B N 1
ATOM 2086 C CA . PRO B 1 126 ? 10.203 -10.969 -12.836 1 98.69 126 PRO B CA 1
ATOM 2087 C C . PRO B 1 126 ? 11.273 -9.891 -12.656 1 98.69 126 PRO B C 1
ATOM 2089 O O . PRO B 1 126 ? 11.883 -9.789 -11.586 1 98.69 126 PRO B O 1
ATOM 2092 N N . ASN B 1 127 ? 11.492 -9.008 -13.609 1 98.5 127 ASN B N 1
ATOM 2093 C CA . ASN B 1 127 ? 12.57 -8.023 -13.562 1 98.5 127 ASN B CA 1
ATOM 2094 C C . ASN B 1 127 ? 12.328 -6.984 -12.469 1 98.5 127 ASN B C 1
ATOM 2096 O O . ASN B 1 127 ? 13.273 -6.445 -11.898 1 98.5 127 ASN B O 1
ATOM 2100 N N . ASP B 1 128 ? 11.055 -6.738 -12.148 1 98.44 128 ASP B N 1
ATOM 2101 C CA . ASP B 1 128 ? 10.719 -5.789 -11.094 1 98.44 128 ASP B CA 1
ATOM 2102 C C . ASP B 1 128 ? 11.227 -6.27 -9.742 1 98.44 128 ASP B C 1
ATOM 2104 O O . ASP B 1 128 ? 11.469 -5.461 -8.844 1 98.44 128 ASP B O 1
ATOM 2108 N N . PHE B 1 129 ? 11.477 -7.562 -9.656 1 98.81 129 PHE B N 1
ATOM 2109 C CA . PHE B 1 129 ? 11.836 -8.148 -8.367 1 98.81 129 PHE B CA 1
ATOM 2110 C C . PHE B 1 129 ? 13.297 -8.586 -8.359 1 98.81 129 PHE B C 1
ATOM 2112 O O . PHE B 1 129 ? 13.984 -8.438 -7.348 1 98.81 129 PHE B O 1
ATOM 2119 N N . THR B 1 130 ? 13.781 -9.109 -9.445 1 98.69 130 THR B N 1
ATOM 2120 C CA . THR B 1 130 ? 15.148 -9.625 -9.469 1 98.69 130 THR B CA 1
ATOM 2121 C C . THR B 1 130 ? 16.156 -8.492 -9.273 1 98.69 130 THR B C 1
ATOM 2123 O O . THR B 1 130 ? 17.25 -8.711 -8.758 1 98.69 130 THR B O 1
ATOM 2126 N N . ARG B 1 131 ? 15.82 -7.301 -9.562 1 98.31 131 ARG B N 1
ATOM 2127 C CA . ARG B 1 131 ? 16.703 -6.148 -9.406 1 98.31 131 ARG B CA 1
ATOM 2128 C C . ARG B 1 131 ? 16.891 -5.805 -7.93 1 98.31 131 ARG B C 1
ATOM 2130 O O . ARG B 1 131 ? 17.75 -4.992 -7.586 1 98.31 131 ARG B O 1
ATOM 2137 N N . LEU B 1 132 ? 16.172 -6.461 -7.004 1 98.62 132 LEU B N 1
ATOM 2138 C CA . LEU B 1 132 ? 16.172 -6.098 -5.59 1 98.62 132 LEU B CA 1
ATOM 2139 C C . LEU B 1 132 ? 17.219 -6.902 -4.824 1 98.62 132 LEU B C 1
ATOM 2141 O O . LEU B 1 132 ? 17.297 -6.809 -3.596 1 98.62 132 LEU B O 1
ATOM 2145 N N . GLY B 1 133 ? 17.969 -7.746 -5.504 1 97.81 133 GLY B N 1
ATOM 2146 C CA . GLY B 1 133 ? 19.062 -8.477 -4.863 1 97.81 133 GLY B CA 1
ATOM 2147 C C . GLY B 1 133 ? 18.859 -9.977 -4.863 1 97.81 133 GLY B C 1
ATOM 2148 O O . GLY B 1 133 ? 17.734 -10.453 -5.074 1 97.81 133 GLY B O 1
ATOM 2149 N N . GLU B 1 134 ? 19.828 -10.719 -4.492 1 98.06 134 GLU B N 1
ATOM 2150 C CA . GLU B 1 134 ? 19.875 -12.164 -4.66 1 98.06 134 GLU B CA 1
ATOM 2151 C C . GLU B 1 134 ? 18.875 -12.867 -3.746 1 98.06 134 GLU B C 1
ATOM 2153 O O . GLU B 1 134 ? 18.219 -13.82 -4.16 1 98.06 134 GLU B O 1
ATOM 2158 N N . PRO B 1 135 ? 18.719 -12.406 -2.482 1 98 135 PRO B N 1
ATOM 2159 C CA . PRO B 1 135 ? 17.75 -13.078 -1.62 1 98 135 PRO B CA 1
ATOM 2160 C C . PRO B 1 135 ? 16.344 -13.07 -2.207 1 98 135 PRO B C 1
ATOM 2162 O O . PRO B 1 135 ? 15.586 -14.031 -2.023 1 98 135 PRO B O 1
ATOM 2165 N N . ILE B 1 136 ? 15.992 -12.008 -2.969 1 98.62 136 ILE B N 1
ATOM 2166 C CA . ILE B 1 136 ? 14.68 -11.898 -3.6 1 98.62 136 ILE B CA 1
ATOM 2167 C C . ILE B 1 136 ? 14.695 -12.633 -4.938 1 98.62 136 ILE B C 1
ATOM 2169 O O . ILE B 1 136 ? 13.789 -13.422 -5.223 1 98.62 136 ILE B O 1
ATOM 2173 N N . ALA B 1 137 ? 15.727 -12.406 -5.699 1 98.75 137 ALA B N 1
ATOM 2174 C CA . ALA B 1 137 ? 15.844 -12.984 -7.035 1 98.75 137 ALA B CA 1
ATOM 2175 C C . ALA B 1 137 ? 15.703 -14.5 -6.988 1 98.75 137 ALA B C 1
ATOM 2177 O O . ALA B 1 137 ? 15.094 -15.102 -7.875 1 98.75 137 ALA B O 1
ATOM 2178 N N . SER B 1 138 ? 16.203 -15.133 -5.977 1 98.75 138 SER B N 1
ATOM 2179 C CA . SER B 1 138 ? 16.203 -16.578 -5.867 1 98.75 138 SER B CA 1
ATOM 2180 C C . SER B 1 138 ? 14.797 -17.125 -5.629 1 98.75 138 SER B C 1
ATOM 2182 O O . SER B 1 138 ? 14.547 -18.312 -5.828 1 98.75 138 SER B O 1
ATOM 2184 N N . LEU B 1 139 ? 13.883 -16.281 -5.191 1 98.81 139 LEU B N 1
ATOM 2185 C CA . LEU B 1 139 ? 12.508 -16.703 -4.91 1 98.81 139 LEU B CA 1
ATOM 2186 C C . LEU B 1 139 ? 11.633 -16.547 -6.145 1 98.81 139 LEU B C 1
ATOM 2188 O O . LEU B 1 139 ? 10.539 -17.109 -6.211 1 98.81 139 LEU B O 1
ATOM 2192 N N . VAL B 1 140 ? 12.023 -15.742 -7.125 1 98.88 140 VAL B N 1
ATOM 2193 C CA . VAL B 1 140 ? 11.164 -15.25 -8.195 1 98.88 140 VAL B CA 1
ATOM 2194 C C . VAL B 1 140 ? 10.938 -16.359 -9.219 1 98.88 140 VAL B C 1
ATOM 2196 O O . VAL B 1 140 ? 11.891 -17 -9.68 1 98.88 140 VAL B O 1
ATOM 2199 N N . GLN B 1 141 ? 9.742 -16.547 -9.57 1 98.75 141 GLN B N 1
ATOM 2200 C CA . GLN B 1 141 ? 9.367 -17.516 -10.602 1 98.75 141 GLN B CA 1
ATOM 2201 C C . GLN B 1 141 ? 8.234 -16.969 -11.477 1 98.75 141 GLN B C 1
ATOM 2203 O O . GLN B 1 141 ? 7.297 -16.359 -10.977 1 98.75 141 GLN B O 1
ATOM 2208 N N . VAL B 1 142 ? 8.312 -17.156 -12.688 1 98.62 142 VAL B N 1
ATOM 2209 C CA . VAL B 1 142 ? 7.211 -16.906 -13.609 1 98.62 142 VAL B CA 1
ATOM 2210 C C . VAL B 1 142 ? 6.344 -18.156 -13.734 1 98.62 142 VAL B C 1
ATOM 2212 O O . VAL B 1 142 ? 6.863 -19.266 -13.781 1 98.62 142 VAL B O 1
ATOM 2215 N N . PRO B 1 143 ? 5.008 -17.922 -13.641 1 97.62 143 PRO B N 1
ATOM 2216 C CA . PRO B 1 143 ? 4.164 -19.125 -13.773 1 97.62 143 PRO B CA 1
ATOM 2217 C C . PRO B 1 143 ? 4.5 -19.938 -15.016 1 97.62 143 PRO B C 1
ATOM 2219 O O . PRO B 1 143 ? 4.641 -19.391 -16.109 1 97.62 143 PRO B O 1
ATOM 2222 N N . ARG B 1 144 ? 4.672 -21.188 -14.82 1 90.31 144 ARG B N 1
ATOM 2223 C CA . ARG B 1 144 ? 4.926 -22.125 -15.898 1 90.31 144 ARG B CA 1
ATOM 2224 C C . ARG B 1 144 ? 4.027 -23.359 -15.781 1 90.31 144 ARG B C 1
ATOM 2226 O O . ARG B 1 144 ? 3.574 -23.688 -14.68 1 90.31 144 ARG B O 1
ATOM 2233 N N . LEU B 1 145 ? 3.602 -23.906 -16.891 1 75.88 145 LEU B N 1
ATOM 2234 C CA . LEU B 1 145 ? 2.756 -25.094 -16.922 1 75.88 145 LEU B CA 1
ATOM 2235 C C . LEU B 1 145 ? 3.504 -26.312 -16.406 1 75.88 145 LEU B C 1
ATOM 2237 O O . LEU B 1 145 ? 4.727 -26.406 -16.531 1 75.88 145 LEU B O 1
#

Organism: Gloeobacter violaceus (strain ATCC 29082 / PCC 7421) (NCBI:txid251221)

Secondary structure (DSSP, 8-state):
-EEEEPHHHHHHHH-TTSTTHHHHHHHHHHHHTTSSEEEEEHHHHHHHHHHHTTS--SS---HHHHHHHHHHHTTTEEEE---HHHHHHHHHHHHHHT--TTHHHHHHHHHHHHHTT-SEEE-S-THHHHTT-HHHHTTEE----/-EEEEPHHHHHHHH-TTSTTHHHHHHHHHHHHTTSSEEEEEHHHHHHHHHHHTTS--SS---HHHHHHHHHHHTTTEEEE---HHHHHHHHHHHHHHT--TTHHHHHHHHHHHHHTT-SEEE-S-THHHHTT-HHHHTTEE----

Radius of gyration: 19.13 Å; Cα contacts (8 Å, |Δi|>4): 512; chains: 2; bounding box: 41×57×43 Å

Sequence (290 aa):
MKVLFDTSVLVPAIVHSHENHEICWSWVERARSGQVQGLMAVRTLAESYAVLTRLPLRPRIQPLLAKRLILEVSEYVTTVPLTAGDYRSVVALMAELGLPGGGIYDALIAQTALQSQSDVLLTLNPNDFTRLGEPIASLVQVPRLMKVLFDTSVLVPAIVHSHENHEICWSWVERARSGQVQGLMAVRTLAESYAVLTRLPLRPRIQPLLAKRLILEVSEYVTTVPLTAGDYRSVVALMAELGLPGGGIYDALIAQTALQSQSDVLLTLNPNDFTRLGEPIASLVQVPRL

Nearest PDB structures (foldseek):
  7vwo-assembly3_I  TM=8.274E-01  e=3.525E-05  Mycobacterium tuberculosis H37Rv
  5x3t-assembly1_H  TM=8.427E-01  e=1.446E-04  Mycobacterium tuberculosis H37Rv
  5wz4-assembly1_B  TM=7.996E-01  e=8.679E-04  Mycobacterium tuberculosis H37Rv
  5wzf-assembly1_A  TM=7.814E-01  e=1.494E-03  Mycobacterium tuberculosis H37Rv
  5k8j-assembly1_B  TM=7.948E-01  e=4.672E-03  Caulobacter vibrioides CB15

InterPro domains:
  IPR002716 PIN domain [PF01850] (3-133)
  IPR029060 PIN-like domain superfamily [SSF88723] (1-137)

Foldseek 3Di:
DEEEEALQLLLLCLPVPRPCNVLSVVVLVCLVVVVYQAEYEPVSLVVSLVCQQPPPDVVGQHNVNSVVSSVVSCVRHPYDYDDPVLLVVLVVLCVVLVHDDPLSVVSSRLSRCVVVVGQAYEHCCLVSQCSSDDVSNNRYDYRDD/DEEEEALQLLLLCLPVPRPCNPLSVVVLVCLVVVVYQAEYEPVSLVVSLVCQQPPPDVVGQHNVNSVVSSVVSCVRHPYDYDDPVLLVVLVVLCVVLVHDDPLSVVSSRLSRCVVVVGQAYEHCCLVSQCSSDDVSNNRYDYRDD

=== Feature glossary ===
A reading guide for the features in this record.

Start from the sequence.

  · Sequence gives the chain of amino acids in standard one-letter code (A=alanine, C=cysteine, …, Y=tyrosine), read N→C. It is the only feature that is directly encoded by the gene; all structural features are derived from the folded form of this sequence.

Fold it, and you get atomic coordinates and the backbone conformation that goes with them.

  · Structure coordinates are given as an mmCIF _atom_site loop: one row per atom with element, residue name, chain id, sequence number, and x/y/z position in Å. Only the four main-chain atoms per re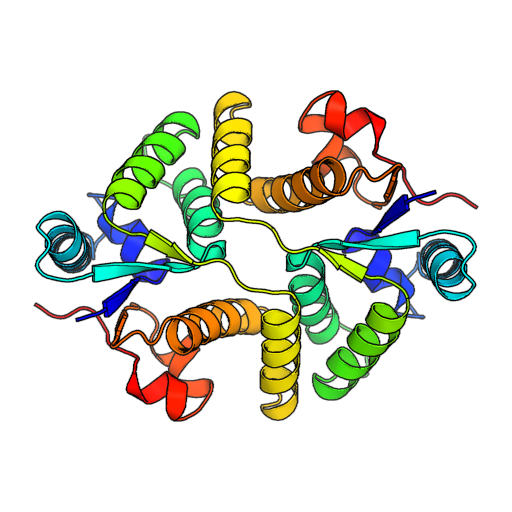sidue are included here; side chains are omitted to keep the record compact.

  · Backbone dihedral angles. Every residue except chain termini has a φ (preceding-C → N → Cα → C) and a ψ (N → Cα → C → next-N). They are reported in degrees following the IUPAC sign convention. Secondary structure is essentially a statement about which (φ, ψ) basin each residue occupies.

  · Eight-state secondary structure (DSSP): H is the canonical α-helix, G the tighter 3₁₀-helix, I the wider π-helix; E/B are β-structure, T and S are turns and bends, and '-' is everything else. DSSP derives these from the pattern of main-chain N–H···O=C hydrogen bonds, not from the sequence.

  · SS3 is a coarse helix/strand/coil call (letters a/b/c) made by the P-SEA algorithm from inter-Cα distances and dihedrals. It is less detailed than DSSP but needs only Cα positions.

Summarize the fold with a handful of shape descriptors and a per-residue structural alphabet.

  · Radius of gyration (Rg) is the root-mean-square distance of Cα atoms from their centroid — a single number for overall size and compactness. A globular domain of N residues has Rg ≈ 2.2·N^0.38 Å; an extended or disordered chain has a much larger Rg. The Cα contact count is the number of residue pairs whose Cα atoms are within 8 Å and are more than four positions apart in sequence — a standard proxy for tertiary packing density. The bounding box is the smallest axis-aligned box enclosing all Cα atoms.

  · 3Di is Foldseek's structural alphabet. Each residue is assigned one of twenty discrete states based on how its Cα sits relative to its spatial (not sequential) neighbors. Aligning 3Di strings finds structural homologs roughly as well as full 3D superposition, but orders of magnitude faster.

  · Solvent-accessible surface area (SASA) is the area in Å² traced out by the centre of a 1.4 Å probe sphere (a water molecule) rolled over the protein's van der Waals surface (Shrake–Rupley / Lee–Richards construction). Buried residues have near-zero SASA; fully exposed residues can exceed 200 Å². The total SASA scales roughly with the number of surface residues.

Ask how reliable the model is.

  · For AlphaFold models, the B-factor field carries pLDDT — the model's own estimate of local accuracy on a 0–100 scale. Regions with pLDDT<50 should be treated as essentially unmodeled; they often correspond to intrinsically disordered segments.

  · For experimental (PDB) structures, the B-factor (temperature factor) quantifies the positional spread of each atom in the crystal — a combination of thermal vibration and static disorder — in units of Å². High B-factors mark flexible loops or poorly resolved regions; low B-factors mark the rigid, well-ordered core.

  · Predicted Aligned Error (PAE) is an AlphaFold confidence matrix: entry (i, j) is the expected error in the position of residue j, in ångströms, when the prediction is superimposed on the true structure at residue i. Low PAE within a block of residues means that block is internally rigid and well-predicted; high PAE between two blocks means their relative placement is uncertain even if each block individually is confident.

Place it in context: what it resembles, what it is annotated as, and how it looks.

  · Structural nearest neighbors (via Foldseek easy-search vs the PDB). Reported per hit: target PDB id, E-value, and alignment TM-score. A TM-score above ~0.5 is the conventional threshold for 'same fold'.

  · Functional annotations link the protein to curated databases. InterPro entries identify conserved domains and families by matching the sequence against member-database signatures (Pfam, PROSITE, CDD, …). Gene Ontology (GO) terms describe molecular function, biological process, and cellular component in a controlled vocabulary. CATH places the structure in a hierarchical fold classification (Class/Architecture/Topology/Homologous-superfamily). The organism is the source species.

  · The contact map is a binary N×N matrix image: pixel (i, j) is dark where Cα_i and Cα_j are within 8 Å and |i−j|>4. Because the |i−j|>4 filter removes local helical contacts, off-diagonal stripes parallel to the main diagonal indicate parallel β-sheets; stripes perpendicular to it indicate antiparallel β-sheets. The Ramachandran plot scatters every residue's (φ, ψ) pair against the sterically allowed regions. The PAE heatmap renders the predicted-aligned-error matrix.

  · Six rendered views show the 3D structure from the faces of a cube — i.e. along ±x, ±y, ±z. Rendering representation is drawn randomly per protein from cartoon (secondary-structure ribbons), sticks (backbone bonds), or molecular surface; coloring is either N→C rainbow (blue at the N-terminus through red at the C-terminus) or one color per chain.